Protein AF-0000000082645134 (afdb_homodimer)

Foldseek 3Di:
DAEEEEDADFDDADPVLLVQLLLLLLLCLVVQYEYEYQQAHDSRQSSLNSVQVNVGAYEHQYEADDCPRGHPSHPYYDYPNHHPLVSLLVSLVPHQAYEYAAHEPSRVSSVVSNLLQQREYEAQLPRHHVSVVCQVQADVRFHNDDQQQYGYHYDNGSNVRNVVNVVVSPDDGDVVRHVNDHDD/DAEEEEDADFDDADPVLLVQLLLLLQLCLVVQYEYEYQQAHDSRQSSLNSVQVNVGAYEHQYEADDCPRGHPSHPYYDYPNHHPLVSLLVRLVPHQAYEYAAHEPSRVSSVVSNLLQQREYEAQLVRHHVSVVCQVQADVRFHNDDQQQYGYHYDNGSNVRNVVNVVPSPDDGDVVRHVNDHDD

Secondary structure (DSSP, 8-state):
--EEEEEE--S---HHHHHHHHHHHHHHHHTTPEEEE--SSTHHHHHHHHHHHTT--EEEEESSS-STT--TT-SEEEE--S-HHHHHHHHHHT-SEEEEES--HHHHHHHHHHHHTT--EEEETTS-HHHHHHHHHSBTTTBSSTT--SPEEEESSHHHHHHHHHHHHHSPP-TTT-------/--EEEEEE--S---HHHHHHHHHHHHHHHHTTPEEEE--SSTHHHHHHHHHHHTT-EEEEEESSS-STT--TT-SEEEE--S-HHHHHHHHHHT-SEEEEES--HHHHHHHHHHHHTT--EEEETTS-HHHHHHHHHSBTTTBSSTT--SPEEEESSHHHHHHHHHHHHHSPP-TTT-------

InterPro domains:
  IPR005268 Conserved hypothetical protein CHP00725 [TIGR00725] (2-160)
  IPR041164 AF_1126-like [PF18306] (3-137)
  IPR052341 LOG family pyrimidine/purine nucleotide 5'-monophosphatases [PTHR43393] (3-167)

Sequence (368 aa):
MKRIAVIGQSGEIPSEVRKIAEEVGAEIARRNAVLLTGGGSGVMEAASKGAKEAGGLVIGILAGDSTDVANDYLDVPITTGLHFDFRSLVLVHSSDALIMIRGGNGTLGELSAAYMNKKPVVIIETTGGWATKMKEVAYEGGYLDERRTVEIAFCDSAKVAVELAFKRIEEPLNEERNTGRIGDMKRIAVIGQSGEIPSEVRKIAEEVGAEIARRNAVLLTGGGSGVMEAASKGAKEAGGLVIGILAGDSTDVANDYLDVPITTGLHFDFRSLVLVHSSDALIMIRGGNGTLGELSAAYMNKKPVVIIETTGGWATKMKEVAYEGGYLDERRTVEIAFCDSAKVAVELAFKRIEEPLNEERNTGRIGD

Radius of gyration: 21.33 Å; Cα contacts (8 Å, |Δi|>4): 968; chains: 2; bounding box: 52×60×47 Å

Organism: NCBI:txid247480

Nearest PDB structures (foldseek):
  1rcu-assembly1_D  TM=9.532E-01  e=3.596E-17  Thermotoga maritima
  6y01-assembly1_CCC  TM=9.105E-01  e=2.277E-10  Rippkaea orientalis PCC 8801
  1wek-assembly1_B  TM=7.440E-01  e=8.643E-09  Thermus thermophilus
  1wek-assembly1_E  TM=7.305E-01  e=6.836E-09  Thermus thermophilus
  5zi9-assembly1_A  TM=7.968E-01  e=1.825E-07  Streptomyces coelicolor A3(2)

Structure (mmCIF, N/CA/C/O backbone):
data_AF-0000000082645134-model_v1
#
loop_
_entity.id
_entity.type
_entity.pdbx_description
1 polymer 'TIGR00725 family protein'
#
loop_
_atom_site.group_PDB
_atom_site.id
_atom_site.type_symbol
_atom_site.label_atom_id
_atom_site.label_alt_id
_atom_site.label_comp_id
_atom_site.label_asym_id
_atom_site.label_entity_id
_atom_site.label_seq_id
_atom_site.pdbx_PDB_ins_code
_atom_site.Cartn_x
_atom_site.Cartn_y
_atom_site.Cartn_z
_atom_site.occupancy
_atom_site.B_iso_or_equiv
_atom_site.auth_seq_id
_atom_site.auth_comp_id
_atom_site.auth_asym_id
_atom_site.auth_atom_id
_atom_site.pdbx_PDB_model_num
ATOM 1 N N . MET A 1 1 ? 11.766 -6.551 6.711 1 90.75 1 MET A N 1
ATOM 2 C CA . MET A 1 1 ? 10.82 -7.637 6.48 1 90.75 1 MET A CA 1
ATOM 3 C C . MET A 1 1 ? 10.648 -7.898 4.988 1 90.75 1 MET A C 1
ATOM 5 O O . MET A 1 1 ? 10.43 -6.969 4.211 1 90.75 1 MET A O 1
ATOM 9 N N . LYS A 1 2 ? 10.883 -9.172 4.504 1 97.38 2 LYS A N 1
ATOM 10 C CA . LYS A 1 2 ? 10.703 -9.477 3.09 1 97.38 2 LYS A CA 1
ATOM 11 C C . LYS A 1 2 ? 9.234 -9.375 2.688 1 97.38 2 LYS A C 1
ATOM 13 O O . LYS A 1 2 ? 8.344 -9.703 3.475 1 97.38 2 LYS A O 1
ATOM 18 N N . ARG A 1 3 ? 9.023 -8.867 1.534 1 98.69 3 ARG A N 1
ATOM 19 C CA . ARG A 1 3 ? 7.688 -8.703 0.982 1 98.69 3 ARG A CA 1
ATOM 20 C C . ARG A 1 3 ? 7.426 -9.719 -0.128 1 98.69 3 ARG A C 1
ATOM 22 O O . ARG A 1 3 ? 7.977 -9.602 -1.225 1 98.69 3 ARG A O 1
ATOM 29 N N . ILE A 1 4 ? 6.527 -10.672 0.142 1 98.94 4 ILE A N 1
ATOM 30 C CA . ILE A 1 4 ? 6.23 -11.711 -0.839 1 98.94 4 ILE A CA 1
ATOM 31 C C . ILE A 1 4 ? 4.805 -11.539 -1.357 1 98.94 4 ILE A C 1
ATOM 33 O O . ILE A 1 4 ? 3.848 -11.523 -0.576 1 98.94 4 ILE A O 1
ATOM 37 N N . ALA A 1 5 ? 4.695 -11.391 -2.629 1 98.94 5 ALA A N 1
ATOM 38 C CA . ALA A 1 5 ? 3.365 -11.305 -3.227 1 98.94 5 ALA A CA 1
ATOM 39 C C . ALA A 1 5 ? 2.889 -12.672 -3.705 1 98.94 5 ALA A C 1
ATOM 41 O O . ALA A 1 5 ? 3.666 -13.445 -4.273 1 98.94 5 ALA A O 1
ATOM 42 N N . VAL A 1 6 ? 1.669 -12.969 -3.463 1 99 6 VAL A N 1
ATOM 43 C CA . VAL A 1 6 ? 1.021 -14.125 -4.066 1 99 6 VAL A CA 1
ATOM 44 C C . VAL A 1 6 ? -0.011 -13.664 -5.094 1 99 6 VAL A C 1
ATOM 46 O O . VAL A 1 6 ? -0.9 -12.875 -4.777 1 99 6 VAL A O 1
ATOM 49 N N . ILE A 1 7 ? 0.18 -14.148 -6.297 1 98.94 7 ILE A N 1
ATOM 50 C CA . ILE A 1 7 ? -0.727 -13.82 -7.395 1 98.94 7 ILE A CA 1
ATOM 51 C C . ILE A 1 7 ? -1.383 -15.102 -7.914 1 98.94 7 ILE A C 1
ATOM 53 O O . ILE A 1 7 ? -0.781 -16.172 -7.871 1 98.94 7 ILE A O 1
ATOM 57 N N . GLY A 1 8 ? -2.627 -15.008 -8.336 1 98.75 8 GLY A N 1
ATOM 58 C CA . GLY A 1 8 ? -3.324 -16.188 -8.836 1 98.75 8 GLY A CA 1
ATOM 59 C C . GLY A 1 8 ? -4.785 -15.922 -9.141 1 98.75 8 GLY A C 1
ATOM 60 O O . GLY A 1 8 ? -5.238 -14.773 -9.117 1 98.75 8 GLY A O 1
ATOM 61 N N . GLN A 1 9 ? -5.5 -16.922 -9.43 1 97.94 9 GLN A N 1
ATOM 62 C CA . GLN A 1 9 ? -6.879 -16.859 -9.898 1 97.94 9 GLN A CA 1
ATOM 63 C C . GLN A 1 9 ? -7.797 -16.266 -8.828 1 97.94 9 GLN A C 1
ATOM 65 O O . GLN A 1 9 ? -7.75 -16.688 -7.668 1 97.94 9 GLN A O 1
ATOM 70 N N . SER A 1 10 ? -8.594 -15.289 -9.188 1 96.88 10 SER A N 1
ATOM 71 C CA . SER A 1 10 ? -9.672 -14.781 -8.336 1 96.88 10 SER A CA 1
ATOM 72 C C . SER A 1 10 ? -10.93 -15.633 -8.469 1 96.88 10 SER A C 1
ATOM 74 O O . SER A 1 10 ? -11.039 -16.438 -9.391 1 96.88 10 SER A O 1
ATOM 76 N N . GLY A 1 11 ? -11.859 -15.477 -7.547 1 96.94 11 GLY A N 1
ATOM 77 C CA . GLY A 1 11 ? -13.133 -16.188 -7.609 1 96.94 11 GLY A CA 1
ATOM 78 C C . GLY A 1 11 ? -13.039 -17.609 -7.121 1 96.94 11 GLY A C 1
ATOM 79 O O . GLY A 1 11 ? -12.305 -17.906 -6.176 1 96.94 11 GLY A O 1
ATOM 80 N N . GLU A 1 12 ? -13.773 -18.516 -7.781 1 97.56 12 GLU A N 1
ATOM 81 C CA . GLU A 1 12 ? -13.812 -19.922 -7.379 1 97.56 12 GLU A CA 1
ATOM 82 C C . GLU A 1 12 ? -12.562 -20.672 -7.828 1 97.56 12 GLU A C 1
ATOM 84 O O . GLU A 1 12 ? -12.148 -20.562 -8.984 1 97.56 12 GLU A O 1
ATOM 89 N N . ILE A 1 13 ? -12.008 -21.422 -6.859 1 98.19 13 ILE A N 1
ATOM 90 C CA . ILE A 1 13 ? -10.836 -22.234 -7.164 1 98.19 13 ILE A CA 1
ATOM 91 C C . ILE A 1 13 ? -11.031 -23.641 -6.602 1 98.19 13 ILE A C 1
ATOM 93 O O . ILE A 1 13 ? -11.766 -23.828 -5.625 1 98.19 13 ILE A O 1
ATOM 97 N N . PRO A 1 14 ? -10.359 -24.641 -7.227 1 98.25 14 PRO A N 1
ATOM 98 C CA . PRO A 1 14 ? -10.453 -26.016 -6.711 1 98.25 14 PRO A CA 1
ATOM 99 C C . PRO A 1 14 ? -9.914 -26.141 -5.293 1 98.25 14 PRO A C 1
ATOM 101 O O . PRO A 1 14 ? -9.016 -25.391 -4.898 1 98.25 14 PRO A O 1
ATOM 104 N N . SER A 1 15 ? -10.398 -27.125 -4.559 1 98.56 15 SER A N 1
ATOM 105 C CA . SER A 1 15 ? -10.039 -27.344 -3.16 1 98.56 15 SER A CA 1
ATOM 106 C C . SER A 1 15 ? -8.547 -27.578 -3.006 1 98.56 15 SER A C 1
ATOM 108 O O . SER A 1 15 ? -7.93 -27.125 -2.043 1 98.56 15 SER A O 1
ATOM 110 N N . GLU A 1 16 ? -8.008 -28.297 -3.941 1 98.19 16 GLU A N 1
ATOM 111 C CA . GLU A 1 16 ? -6.586 -28.594 -3.859 1 98.19 16 GLU A CA 1
ATOM 112 C C . GLU A 1 16 ? -5.746 -27.328 -4.027 1 98.19 16 GLU A C 1
ATOM 114 O O . GLU A 1 16 ? -4.707 -27.172 -3.379 1 98.19 16 GLU A O 1
ATOM 119 N N . VAL A 1 17 ? -6.18 -26.469 -4.895 1 98.69 17 VAL A N 1
ATOM 120 C CA . VAL A 1 17 ? -5.492 -25.203 -5.125 1 98.69 17 VAL A CA 1
ATOM 121 C C . VAL A 1 17 ? -5.629 -24.312 -3.893 1 98.69 17 VAL A C 1
ATOM 123 O O . VAL A 1 17 ? -4.668 -23.656 -3.49 1 98.69 17 VAL A O 1
ATOM 126 N N . ARG A 1 18 ? -6.801 -24.344 -3.311 1 98.81 18 ARG A N 1
ATOM 127 C CA . ARG A 1 18 ? -7.035 -23.578 -2.088 1 98.81 18 ARG A CA 1
ATOM 128 C C . ARG A 1 18 ? -6.07 -24 -0.984 1 98.81 18 ARG A 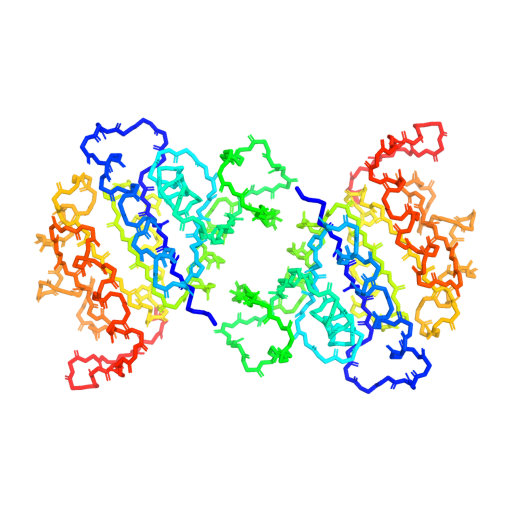C 1
ATOM 130 O O . ARG A 1 18 ? -5.484 -23.156 -0.304 1 98.81 18 ARG A O 1
ATOM 137 N N . LYS A 1 19 ? -5.922 -25.266 -0.858 1 98.81 19 LYS A N 1
ATOM 138 C CA . LYS A 1 19 ? -5.035 -25.797 0.171 1 98.81 19 LYS A CA 1
ATOM 139 C C . LYS A 1 19 ? -3.59 -25.359 -0.068 1 98.81 19 LYS A C 1
ATOM 141 O O . LYS A 1 19 ? -2.887 -24.984 0.871 1 98.81 19 LYS A O 1
ATOM 146 N N . ILE A 1 20 ? -3.148 -25.422 -1.286 1 98.88 20 ILE A N 1
ATOM 147 C CA . ILE A 1 20 ? -1.792 -25.016 -1.64 1 98.88 20 ILE A CA 1
ATOM 148 C C . ILE A 1 20 ? -1.601 -23.531 -1.331 1 98.88 20 ILE A C 1
ATOM 150 O O . ILE A 1 20 ? -0.59 -23.125 -0.744 1 98.88 20 ILE A O 1
ATOM 154 N N . ALA A 1 21 ? -2.561 -22.703 -1.68 1 98.94 21 ALA A N 1
ATOM 155 C CA . ALA A 1 21 ? -2.475 -21.266 -1.45 1 98.94 21 ALA A CA 1
ATOM 156 C C . ALA A 1 21 ? -2.416 -20.953 0.041 1 98.94 21 ALA A C 1
ATOM 158 O O . ALA A 1 21 ? -1.625 -20.109 0.474 1 98.94 21 ALA A O 1
ATOM 159 N N . GLU A 1 22 ? -3.25 -21.641 0.832 1 98.94 22 GLU A N 1
ATOM 160 C CA . GLU A 1 22 ? -3.223 -21.469 2.281 1 98.94 22 GLU A CA 1
ATOM 161 C C . GLU A 1 22 ? -1.854 -21.812 2.854 1 98.94 22 GLU A C 1
ATOM 163 O O . GLU A 1 22 ? -1.327 -21.109 3.707 1 98.94 22 GLU A O 1
ATOM 168 N N . GLU A 1 23 ? -1.354 -22.875 2.354 1 98.94 23 GLU A N 1
ATOM 169 C CA . GLU A 1 23 ? -0.046 -23.328 2.828 1 98.94 23 GLU A CA 1
ATOM 170 C C . GLU A 1 23 ? 1.046 -22.328 2.451 1 98.94 23 GLU A C 1
ATOM 172 O O . GLU A 1 23 ? 1.957 -22.062 3.24 1 98.94 23 GLU A O 1
ATOM 177 N N . VAL A 1 24 ? 0.988 -21.797 1.242 1 98.94 24 VAL A N 1
ATOM 178 C CA . VAL A 1 24 ? 1.945 -20.766 0.833 1 98.94 24 VAL A CA 1
ATOM 179 C C . VAL A 1 24 ? 1.885 -19.594 1.8 1 98.94 24 VAL A C 1
ATOM 181 O O . VAL A 1 24 ? 2.918 -19.125 2.291 1 98.94 24 VAL A O 1
ATOM 184 N N . GLY A 1 25 ? 0.653 -19.109 2.068 1 98.94 25 GLY A N 1
ATOM 185 C CA . GLY A 1 25 ? 0.488 -18.016 3.02 1 98.94 25 GLY A CA 1
ATOM 186 C C . GLY A 1 25 ? 1.076 -18.328 4.383 1 98.94 25 GLY A C 1
ATOM 187 O O . GLY A 1 25 ? 1.78 -17.5 4.961 1 98.94 25 GLY A O 1
ATOM 188 N N . ALA A 1 26 ? 0.839 -19.547 4.844 1 98.94 26 ALA A N 1
ATOM 189 C CA . ALA A 1 26 ? 1.333 -19.953 6.156 1 98.94 26 ALA A CA 1
ATOM 190 C C . ALA A 1 26 ? 2.859 -19.984 6.184 1 98.94 26 ALA A C 1
ATOM 192 O O . ALA A 1 26 ? 3.477 -19.547 7.152 1 98.94 26 ALA A O 1
ATOM 193 N N . GLU A 1 27 ? 3.436 -20.531 5.137 1 98.94 27 GLU A N 1
ATOM 194 C CA . GLU A 1 27 ? 4.891 -20.625 5.055 1 98.94 27 GLU A CA 1
ATOM 195 C C . GLU A 1 27 ? 5.527 -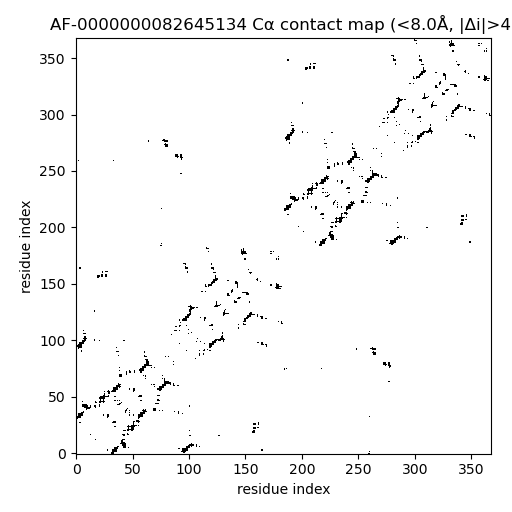19.234 5.027 1 98.94 27 GLU A C 1
ATOM 197 O O . GLU A 1 27 ? 6.57 -19.016 5.641 1 98.94 27 GLU A O 1
ATOM 202 N N . ILE A 1 28 ? 4.91 -18.297 4.367 1 98.94 28 ILE A N 1
ATOM 203 C CA . ILE A 1 28 ? 5.402 -16.922 4.32 1 98.94 28 ILE A CA 1
ATOM 204 C C . ILE A 1 28 ? 5.379 -16.312 5.723 1 98.94 28 ILE A C 1
ATOM 206 O O . ILE A 1 28 ? 6.363 -15.711 6.16 1 98.94 28 ILE A O 1
ATOM 210 N N . ALA A 1 29 ? 4.266 -16.516 6.398 1 98.88 29 ALA A N 1
ATOM 211 C CA . ALA A 1 29 ? 4.109 -16 7.758 1 98.88 29 ALA A CA 1
ATOM 212 C C . ALA A 1 29 ? 5.145 -16.609 8.695 1 98.88 29 ALA A C 1
ATOM 214 O O . ALA A 1 29 ? 5.766 -15.898 9.492 1 98.88 29 ALA A O 1
ATOM 215 N N . ARG A 1 30 ? 5.367 -17.906 8.555 1 98.62 30 ARG A N 1
ATOM 216 C CA . ARG A 1 30 ? 6.281 -18.625 9.438 1 98.62 30 ARG A CA 1
ATOM 217 C C . ARG A 1 30 ? 7.715 -18.141 9.25 1 98.62 30 ARG A C 1
ATOM 219 O O . ARG A 1 30 ? 8.531 -18.25 10.164 1 98.62 30 ARG A O 1
ATOM 226 N N . ARG A 1 31 ? 7.992 -17.594 8.117 1 98.31 31 ARG A N 1
ATOM 227 C CA . ARG A 1 31 ? 9.328 -17.078 7.836 1 98.31 31 ARG A CA 1
ATOM 228 C C . ARG A 1 31 ? 9.414 -15.586 8.133 1 98.31 31 ARG A C 1
ATOM 230 O O . ARG A 1 31 ? 10.375 -14.922 7.727 1 98.31 31 ARG A O 1
ATOM 237 N N . ASN A 1 32 ? 8.414 -15.016 8.742 1 98.12 32 ASN A N 1
ATOM 238 C CA . ASN A 1 32 ? 8.352 -13.641 9.219 1 98.12 32 ASN A CA 1
ATOM 239 C C . ASN A 1 32 ? 8.398 -12.641 8.07 1 98.12 32 ASN A C 1
ATOM 241 O O . ASN A 1 32 ? 9.023 -11.586 8.188 1 98.12 32 ASN A O 1
ATOM 245 N N . ALA A 1 33 ? 7.887 -13.023 6.934 1 98.75 33 ALA A N 1
ATOM 246 C CA . ALA A 1 33 ? 7.703 -12.117 5.805 1 98.75 33 ALA A CA 1
ATOM 247 C C . ALA A 1 33 ? 6.27 -11.602 5.746 1 98.75 33 ALA A C 1
ATOM 249 O O . ALA A 1 33 ? 5.359 -12.211 6.312 1 98.75 33 ALA A O 1
ATOM 250 N N . VAL A 1 34 ? 6.145 -10.438 5.141 1 98.81 34 VAL A N 1
ATOM 251 C CA . VAL A 1 34 ? 4.801 -9.914 4.938 1 98.81 34 VAL A CA 1
ATOM 252 C C . VAL A 1 34 ? 4.223 -10.461 3.635 1 98.81 34 VAL A C 1
ATOM 254 O O . VAL A 1 34 ? 4.926 -10.57 2.631 1 98.81 34 VAL A O 1
ATOM 257 N N . LEU A 1 35 ? 2.98 -10.906 3.721 1 98.94 35 LEU A N 1
ATOM 258 C CA . LEU A 1 35 ? 2.268 -11.344 2.525 1 98.94 35 LEU A CA 1
ATOM 259 C C . LEU A 1 35 ? 1.537 -10.172 1.87 1 98.94 35 LEU A C 1
ATOM 261 O O . LEU A 1 35 ? 0.747 -9.484 2.521 1 98.94 35 LEU A O 1
ATOM 265 N N . LEU A 1 36 ? 1.827 -9.938 0.621 1 98.94 36 LEU A N 1
ATOM 266 C CA . LEU A 1 36 ? 1.072 -9.008 -0.213 1 98.94 36 LEU A CA 1
ATOM 267 C C . LEU A 1 36 ? 0.185 -9.758 -1.199 1 98.94 36 LEU A C 1
ATOM 269 O O . LEU A 1 36 ? 0.612 -10.758 -1.791 1 98.94 36 LEU A O 1
ATOM 273 N N . THR A 1 37 ? -1.016 -9.383 -1.382 1 98.81 37 THR A N 1
ATOM 274 C CA . THR A 1 37 ? -1.916 -9.906 -2.402 1 98.81 37 THR A CA 1
ATOM 275 C C . THR A 1 37 ? -2.758 -8.789 -3.008 1 98.81 37 THR A C 1
ATOM 277 O O . THR A 1 37 ? -2.711 -7.648 -2.541 1 98.81 37 THR A O 1
ATOM 280 N N . GLY A 1 38 ? -3.527 -9.156 -3.963 1 98.31 38 GLY A N 1
ATOM 281 C CA . GLY A 1 38 ? -4.5 -8.227 -4.512 1 98.31 38 GLY A CA 1
ATOM 282 C C . GLY A 1 38 ? -5.723 -8.047 -3.631 1 98.31 38 GLY A C 1
ATOM 283 O O . GLY A 1 38 ? -6.574 -7.203 -3.902 1 98.31 38 GLY A O 1
ATOM 284 N N . GLY A 1 39 ? -5.902 -8.852 -2.621 1 98.31 39 GLY A N 1
ATOM 285 C CA . GLY A 1 39 ? -6.844 -8.641 -1.533 1 98.31 39 GLY A CA 1
ATOM 286 C C . GLY A 1 39 ? -8.203 -9.258 -1.795 1 98.31 39 GLY A C 1
ATOM 287 O O . GLY A 1 39 ? -9.062 -9.281 -0.907 1 98.31 39 GLY A O 1
ATOM 288 N N . GLY A 1 40 ? -8.484 -9.75 -2.99 1 97.31 40 GLY A N 1
ATOM 289 C CA . GLY A 1 40 ? -9.805 -10.242 -3.344 1 97.31 40 GLY A CA 1
ATOM 290 C C . GLY A 1 40 ? -10.008 -11.711 -3.008 1 97.31 40 GLY A C 1
ATOM 291 O O . GLY A 1 40 ? -9.453 -12.203 -2.025 1 97.31 40 GLY A O 1
ATOM 292 N N . SER A 1 41 ? -10.812 -12.406 -3.795 1 98.06 41 SER A N 1
ATOM 293 C CA . SER A 1 41 ? -11.211 -13.789 -3.545 1 98.06 41 SER A CA 1
ATOM 294 C C . SER A 1 41 ? -10.242 -14.773 -4.188 1 98.06 41 SER A C 1
ATOM 296 O O . SER A 1 41 ? -9.227 -14.367 -4.75 1 98.06 41 SER A O 1
ATOM 298 N N . GLY A 1 42 ? -10.453 -16.109 -4.035 1 98.56 42 GLY A N 1
ATOM 299 C CA . GLY A 1 42 ? -9.672 -17.141 -4.691 1 98.56 42 GLY A CA 1
ATOM 300 C C . GLY A 1 42 ? -8.32 -17.375 -4.039 1 98.56 42 GLY A C 1
ATOM 301 O O . GLY A 1 42 ? -8.234 -17.547 -2.82 1 98.56 42 GLY A O 1
ATOM 302 N N . VAL A 1 43 ? -7.359 -17.375 -4.867 1 98.88 43 VAL A N 1
ATOM 303 C CA . VAL A 1 43 ? -6 -17.641 -4.414 1 98.88 43 VAL A CA 1
ATOM 304 C C . VAL A 1 43 ? -5.574 -16.562 -3.406 1 98.88 43 VAL A C 1
ATOM 306 O O . VAL A 1 43 ? -4.965 -16.875 -2.383 1 98.88 43 VAL A O 1
ATOM 309 N N . MET A 1 44 ? -5.887 -15.336 -3.688 1 98.75 44 MET A N 1
ATOM 310 C CA . MET A 1 44 ? -5.512 -14.227 -2.816 1 98.75 44 MET A CA 1
ATOM 311 C C . MET A 1 44 ? -6.125 -14.391 -1.43 1 98.75 44 MET A C 1
ATOM 313 O O . MET A 1 44 ? -5.445 -14.195 -0.42 1 98.75 44 MET A O 1
ATOM 317 N N . GLU A 1 45 ? -7.371 -14.812 -1.363 1 98.88 45 GLU A N 1
ATOM 318 C CA . GLU A 1 45 ? -8.062 -15.031 -0.094 1 98.88 45 GLU A CA 1
ATOM 319 C C . GLU A 1 45 ? -7.465 -16.219 0.655 1 98.88 45 GLU A C 1
ATOM 321 O O . GLU A 1 45 ? -7.23 -16.141 1.862 1 98.88 45 GLU A O 1
ATOM 326 N N . ALA A 1 46 ? -7.258 -17.281 -0.055 1 98.94 46 ALA A N 1
ATOM 327 C CA . ALA A 1 46 ? -6.719 -18.5 0.55 1 98.94 46 ALA A CA 1
ATOM 328 C C . ALA A 1 46 ? -5.332 -18.25 1.137 1 98.94 46 ALA A C 1
ATOM 330 O O . ALA A 1 46 ? -5.051 -18.656 2.268 1 98.94 46 ALA A O 1
ATOM 331 N N . ALA A 1 47 ? -4.453 -17.625 0.375 1 98.94 47 ALA A N 1
ATOM 332 C CA . ALA A 1 47 ? -3.121 -17.297 0.874 1 98.94 47 ALA A CA 1
ATOM 333 C C . ALA A 1 47 ? -3.205 -16.391 2.1 1 98.94 47 ALA A C 1
ATOM 335 O O . ALA A 1 47 ? -2.471 -16.578 3.07 1 98.94 47 ALA A O 1
ATOM 336 N N . SER A 1 48 ? -4.098 -15.391 2.045 1 98.94 48 SER A N 1
ATOM 337 C CA . SER A 1 48 ? -4.293 -14.484 3.172 1 98.94 48 SER A CA 1
ATOM 338 C C . SER A 1 48 ? -4.727 -15.242 4.422 1 98.94 48 SER A C 1
ATOM 340 O O . SER A 1 48 ? -4.207 -15 5.512 1 98.94 48 SER A O 1
ATOM 342 N N . LYS A 1 49 ? -5.664 -16.156 4.219 1 98.94 49 LYS A N 1
ATOM 343 C CA . LYS A 1 49 ? -6.141 -16.969 5.336 1 98.94 49 LYS A CA 1
ATOM 344 C C . LYS A 1 49 ? -5.004 -17.766 5.961 1 98.94 49 LYS A C 1
ATOM 346 O O . LYS A 1 49 ? -4.836 -17.766 7.184 1 98.94 49 LYS A O 1
ATOM 351 N N . GLY A 1 50 ? -4.281 -18.438 5.098 1 98.94 50 GLY A N 1
ATOM 352 C CA . GLY A 1 50 ? -3.154 -19.219 5.594 1 98.94 50 GLY A CA 1
ATOM 353 C C . GLY A 1 50 ? -2.156 -18.391 6.379 1 98.94 50 GLY A C 1
ATOM 354 O O . GLY A 1 50 ? -1.704 -18.797 7.449 1 98.94 50 GLY A O 1
ATOM 355 N N . ALA A 1 51 ? -1.807 -17.219 5.84 1 98.94 51 ALA A N 1
ATOM 356 C CA . ALA A 1 51 ? -0.859 -16.328 6.52 1 98.94 51 ALA A CA 1
ATOM 357 C C . ALA A 1 51 ? -1.414 -15.859 7.859 1 98.94 51 ALA A C 1
ATOM 359 O O . ALA A 1 51 ? -0.713 -15.883 8.875 1 98.94 51 ALA A O 1
ATOM 360 N N . LYS A 1 52 ? -2.676 -15.445 7.879 1 98.69 52 LYS A N 1
ATOM 361 C CA . LYS A 1 52 ? -3.293 -14.914 9.094 1 98.69 52 LYS A CA 1
ATOM 362 C C . LYS A 1 52 ? -3.357 -15.977 10.188 1 98.69 52 LYS A C 1
ATOM 364 O O . LYS A 1 52 ? -3.055 -15.695 11.344 1 98.69 52 LYS A O 1
ATOM 369 N N . GLU A 1 53 ? -3.756 -17.156 9.789 1 98.69 53 GLU A N 1
ATOM 370 C CA . GLU A 1 53 ? -3.877 -18.234 10.75 1 98.69 53 GLU A CA 1
ATOM 371 C C . GLU A 1 53 ? -2.516 -18.625 11.32 1 98.69 53 GLU A C 1
ATOM 373 O O . GLU A 1 53 ? -2.43 -19.156 12.43 1 98.69 53 GLU A O 1
ATOM 378 N N . ALA A 1 54 ? -1.475 -18.359 10.586 1 98.81 54 ALA A N 1
ATOM 379 C CA . ALA A 1 54 ? -0.12 -18.641 11.055 1 98.81 54 ALA A CA 1
ATOM 380 C C . ALA A 1 54 ? 0.479 -17.438 11.773 1 98.81 54 ALA A C 1
ATOM 382 O O . ALA A 1 54 ? 1.662 -17.438 12.117 1 98.81 54 ALA A O 1
ATOM 383 N N . GLY A 1 55 ? -0.325 -16.359 11.969 1 98.38 55 GLY A N 1
ATOM 384 C CA . GLY A 1 55 ? 0.097 -15.203 12.758 1 98.38 55 GLY A CA 1
ATOM 385 C C . GLY A 1 55 ? 0.869 -14.18 11.945 1 98.38 55 GLY A C 1
ATOM 386 O O . GLY A 1 55 ? 1.632 -13.391 12.5 1 98.38 55 GLY A O 1
ATOM 387 N N . GLY A 1 56 ? 0.72 -14.234 10.656 1 98.69 56 GLY A N 1
ATOM 388 C CA . GLY A 1 56 ? 1.488 -13.352 9.797 1 98.69 56 GLY A CA 1
ATOM 389 C C . GLY A 1 56 ? 0.804 -12.023 9.539 1 98.69 56 GLY A C 1
ATOM 390 O O . GLY A 1 56 ? -0.323 -11.805 9.984 1 98.69 56 GLY A O 1
ATOM 391 N N . LEU A 1 57 ? 1.484 -11.109 8.898 1 98.75 57 LEU A N 1
ATOM 392 C CA . LEU A 1 57 ? 0.989 -9.812 8.453 1 98.75 57 LEU A CA 1
ATOM 393 C C . LEU A 1 57 ? 0.575 -9.859 6.984 1 98.75 57 LEU A C 1
ATOM 395 O O . LEU A 1 57 ? 1.365 -10.258 6.125 1 98.75 57 LEU A O 1
ATOM 399 N N . VAL A 1 58 ? -0.665 -9.508 6.73 1 98.88 58 VAL A N 1
ATOM 400 C CA . VAL A 1 58 ? -1.198 -9.57 5.371 1 98.88 58 VAL A CA 1
ATOM 401 C C . VAL A 1 58 ? -1.649 -8.18 4.93 1 98.88 58 VAL A C 1
ATOM 403 O O . VAL A 1 58 ? -2.471 -7.547 5.598 1 98.88 58 VAL A O 1
ATOM 406 N N . ILE A 1 59 ? -1.093 -7.684 3.861 1 98.88 59 ILE A N 1
ATOM 407 C CA . ILE A 1 59 ? -1.483 -6.414 3.258 1 98.88 59 ILE A CA 1
ATOM 408 C C . ILE A 1 59 ? -2.115 -6.664 1.891 1 98.88 59 ILE A C 1
ATOM 410 O O . ILE A 1 59 ? -1.539 -7.363 1.052 1 98.88 59 ILE A O 1
ATOM 414 N N . GLY A 1 60 ? -3.311 -6.223 1.69 1 98.81 60 GLY A N 1
ATOM 415 C CA . GLY A 1 60 ? -3.959 -6.27 0.389 1 98.81 60 GLY A CA 1
ATOM 416 C C . GLY A 1 60 ? -3.777 -4.996 -0.413 1 98.81 60 GLY A C 1
ATOM 417 O O . GLY A 1 60 ? -4.074 -3.902 0.072 1 98.81 60 GLY A O 1
ATOM 418 N N . ILE A 1 61 ? -3.246 -5.098 -1.58 1 98.75 61 ILE A N 1
ATOM 419 C CA . ILE A 1 61 ? -3.205 -3.992 -2.533 1 98.75 61 ILE A CA 1
ATOM 420 C C . ILE A 1 61 ? -4.441 -4.035 -3.428 1 98.75 61 ILE A C 1
ATOM 422 O O . ILE A 1 61 ? -4.484 -4.793 -4.402 1 98.75 61 ILE A O 1
ATOM 426 N N . LEU A 1 62 ? -5.418 -3.182 -3.166 1 98.5 62 LEU A N 1
ATOM 427 C CA . LEU A 1 62 ? -6.75 -3.297 -3.746 1 98.5 62 LEU A CA 1
ATOM 428 C C . LEU A 1 62 ? -6.941 -2.291 -4.875 1 98.5 62 LEU A C 1
ATOM 430 O O . LEU A 1 62 ? -6.391 -1.188 -4.832 1 98.5 62 LEU A O 1
ATOM 434 N N . ALA A 1 63 ? -7.746 -2.723 -5.809 1 97 63 ALA A N 1
ATOM 435 C CA . ALA A 1 63 ? -8.211 -1.788 -6.832 1 97 63 ALA A CA 1
ATOM 436 C C . ALA A 1 63 ? -9.344 -0.915 -6.305 1 97 63 ALA A C 1
ATOM 438 O O . ALA A 1 63 ? -10.109 -1.34 -5.438 1 97 63 ALA A O 1
ATOM 439 N N . GLY A 1 64 ? -9.422 0.281 -6.824 1 96.06 64 GLY A N 1
ATOM 440 C CA . GLY A 1 64 ? -10.5 1.184 -6.465 1 96.06 64 GLY A CA 1
ATOM 441 C C . GLY A 1 64 ? -10.305 1.842 -5.113 1 96.06 64 GLY A C 1
ATOM 442 O O . GLY A 1 64 ? -9.188 1.901 -4.602 1 96.06 64 GLY A O 1
ATOM 443 N N . ASP A 1 65 ? -11.383 2.408 -4.566 1 94.06 65 ASP A N 1
ATOM 444 C CA . ASP A 1 65 ? -11.305 3.227 -3.359 1 94.06 65 ASP A CA 1
ATOM 445 C C . ASP A 1 65 ? -12.133 2.621 -2.229 1 94.06 65 ASP A C 1
ATOM 447 O O . ASP A 1 65 ? -12.422 3.293 -1.238 1 94.06 65 ASP A O 1
ATOM 451 N N . SER A 1 66 ? -12.523 1.42 -2.438 1 93.88 66 SER A N 1
ATOM 452 C CA . SER A 1 66 ? -13.375 0.779 -1.445 1 93.88 66 SER A CA 1
ATOM 453 C C . SER A 1 66 ? -12.75 -0.512 -0.927 1 93.88 66 SER A C 1
ATOM 455 O O . SER A 1 66 ? -12 -1.175 -1.643 1 93.88 66 SER A O 1
ATOM 457 N N . THR A 1 67 ? -13.148 -0.83 0.299 1 95.44 67 THR A N 1
ATOM 458 C CA . THR A 1 67 ? -12.672 -2.078 0.886 1 95.44 67 THR A CA 1
ATOM 459 C C . THR A 1 67 ? -13.727 -3.178 0.74 1 95.44 67 THR A C 1
ATOM 461 O O . THR A 1 67 ? -13.578 -4.258 1.314 1 95.44 67 THR A O 1
ATOM 464 N N . ASP A 1 68 ? -14.688 -2.979 -0.022 1 94.06 68 ASP A N 1
ATOM 465 C CA . ASP A 1 68 ? -15.781 -3.938 -0.152 1 94.06 68 ASP A CA 1
ATOM 466 C C . ASP A 1 68 ? -15.297 -5.246 -0.771 1 94.06 68 ASP A C 1
ATOM 468 O O . ASP A 1 68 ? -15.859 -6.312 -0.508 1 94.06 68 ASP A O 1
ATOM 472 N N . VAL A 1 69 ? -14.281 -5.191 -1.601 1 91.38 69 VAL A N 1
ATOM 473 C CA . VAL A 1 69 ? -13.789 -6.367 -2.311 1 91.38 69 VAL A CA 1
ATOM 474 C C . VAL A 1 69 ? -12.719 -7.066 -1.478 1 91.38 69 VAL A C 1
ATOM 476 O O . VAL A 1 69 ? -12.219 -8.125 -1.859 1 91.38 69 VAL A O 1
ATOM 479 N N . ALA A 1 70 ? -12.312 -6.441 -0.363 1 97 70 ALA A N 1
ATOM 480 C CA . ALA A 1 70 ? -11.273 -7.012 0.495 1 97 70 ALA A CA 1
ATOM 481 C C . ALA A 1 70 ? -11.75 -8.312 1.138 1 97 70 ALA A C 1
ATOM 483 O O . ALA A 1 70 ? -12.875 -8.391 1.631 1 97 70 ALA A O 1
ATOM 484 N N . ASN A 1 71 ? -10.922 -9.367 1.056 1 98.06 71 ASN A N 1
ATOM 485 C CA . ASN A 1 71 ? -11.25 -10.57 1.824 1 98.06 71 ASN A CA 1
ATOM 486 C C . ASN A 1 71 ? -11.078 -10.336 3.322 1 98.06 71 ASN A C 1
ATOM 488 O O . ASN A 1 71 ? -10.469 -9.344 3.736 1 98.06 71 ASN A O 1
ATOM 492 N N . ASP A 1 72 ? -11.523 -11.234 4.168 1 97.75 72 ASP A N 1
ATOM 493 C CA . ASP A 1 72 ? -11.664 -11.023 5.605 1 97.75 72 ASP A CA 1
ATOM 494 C C . ASP A 1 72 ? -10.336 -11.25 6.324 1 97.75 72 ASP A C 1
ATOM 496 O O . ASP A 1 72 ? -10.242 -11.062 7.539 1 97.75 72 ASP A O 1
ATOM 500 N N . TYR A 1 73 ? -9.273 -11.609 5.59 1 98.62 73 TYR A N 1
ATOM 501 C CA . TYR A 1 73 ? -8.055 -12.047 6.258 1 98.62 73 TYR A CA 1
ATOM 502 C C . TYR A 1 73 ? -6.953 -11 6.117 1 98.62 73 TYR A C 1
ATOM 504 O O . TYR A 1 73 ? -5.812 -11.234 6.52 1 98.62 73 TYR A O 1
ATOM 512 N N . LEU A 1 74 ? -7.293 -9.859 5.555 1 98.56 74 LEU A N 1
ATOM 513 C CA . LEU A 1 74 ? -6.309 -8.789 5.449 1 98.56 74 LEU A CA 1
ATOM 514 C C . LEU A 1 74 ? -6.137 -8.07 6.785 1 98.56 74 LEU A C 1
ATOM 516 O O . LEU A 1 74 ? -7.117 -7.828 7.492 1 98.56 74 LEU A O 1
ATOM 520 N N . ASP A 1 75 ? -4.898 -7.773 7.113 1 98.5 75 ASP A N 1
ATOM 521 C CA . ASP A 1 75 ? -4.652 -6.863 8.227 1 98.5 75 ASP A CA 1
ATOM 522 C C . ASP A 1 75 ? -4.852 -5.41 7.809 1 98.5 75 ASP A C 1
ATOM 524 O O . ASP A 1 75 ? -5.398 -4.609 8.562 1 98.5 75 ASP A O 1
ATOM 528 N N . VAL A 1 76 ? -4.355 -5.055 6.668 1 98.44 76 VAL A N 1
ATOM 529 C CA . VAL A 1 76 ? -4.441 -3.684 6.18 1 98.44 76 VAL A CA 1
ATOM 530 C C . VAL A 1 76 ? -4.777 -3.686 4.691 1 98.44 76 VAL A C 1
ATOM 532 O O . VAL A 1 76 ? -3.969 -4.109 3.863 1 98.44 76 VAL A O 1
ATOM 535 N N . PRO A 1 77 ? -5.953 -3.318 4.328 1 98.56 77 PRO A N 1
ATOM 536 C CA . PRO A 1 77 ? -6.242 -3.059 2.916 1 98.56 77 PRO A CA 1
ATOM 537 C C . PRO A 1 77 ? -5.699 -1.712 2.443 1 98.56 77 PRO A C 1
ATOM 539 O O . PRO A 1 77 ? -5.973 -0.68 3.061 1 98.56 77 PRO A O 1
ATOM 542 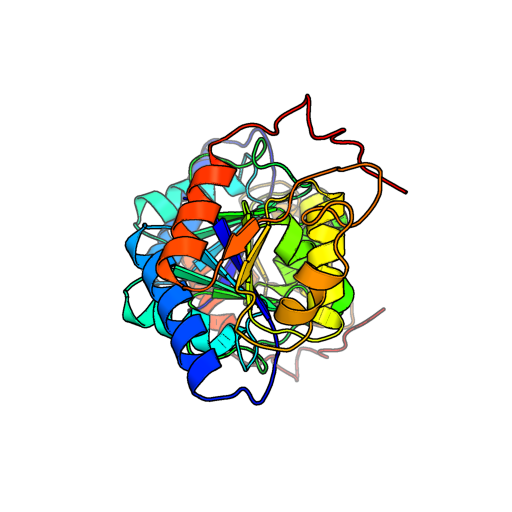N N . ILE A 1 78 ? -4.887 -1.71 1.46 1 98.56 78 ILE A N 1
ATOM 543 C CA . ILE A 1 78 ? -4.453 -0.505 0.762 1 98.56 78 ILE A CA 1
ATOM 544 C C . ILE A 1 78 ? -5.32 -0.286 -0.477 1 98.56 78 ILE A C 1
ATOM 546 O O . ILE A 1 78 ? -5.195 -1.016 -1.464 1 98.56 78 ILE A O 1
ATOM 550 N N . THR A 1 79 ? -6.223 0.667 -0.445 1 98.12 79 THR A N 1
ATOM 551 C CA . THR A 1 79 ? -7.035 1.017 -1.604 1 98.12 79 THR A CA 1
ATOM 552 C C . THR A 1 79 ? -6.289 1.988 -2.514 1 98.12 79 THR A C 1
ATOM 554 O O . THR A 1 79 ? -6.133 3.166 -2.18 1 98.12 79 THR A O 1
ATOM 557 N N . THR A 1 80 ? -5.965 1.566 -3.734 1 97.56 80 THR A N 1
ATOM 558 C CA . THR A 1 80 ? -5.047 2.348 -4.555 1 97.56 80 THR A CA 1
ATOM 559 C C . THR A 1 80 ? -5.789 3.465 -5.285 1 97.56 80 THR A C 1
ATOM 561 O O . THR A 1 80 ? -5.172 4.426 -5.75 1 97.56 80 THR A O 1
ATOM 564 N N . GLY A 1 81 ? -7.098 3.357 -5.438 1 96.94 81 GLY A N 1
ATOM 565 C CA . GLY A 1 81 ? -7.863 4.262 -6.285 1 96.94 81 GLY A CA 1
ATOM 566 C C . GLY A 1 81 ? -7.656 4.008 -7.766 1 96.94 81 GLY A C 1
ATOM 567 O O . GLY A 1 81 ? -8.234 4.707 -8.602 1 96.94 81 GLY A O 1
ATOM 568 N N . LEU A 1 82 ? -6.863 3.025 -8.086 1 96.62 82 LEU A N 1
ATOM 569 C CA . LEU A 1 82 ? -6.508 2.705 -9.461 1 96.62 82 LEU A CA 1
ATOM 570 C C . LEU A 1 82 ? -7.375 1.57 -10 1 96.62 82 LEU A C 1
ATOM 572 O O . LEU A 1 82 ? -7.941 0.796 -9.227 1 96.62 82 LEU A O 1
ATOM 576 N N . HIS A 1 83 ? -7.43 1.516 -11.297 1 95.25 83 HIS A N 1
ATOM 577 C CA . HIS A 1 83 ? -8.055 0.352 -11.914 1 95.25 83 HIS A CA 1
ATOM 578 C C . HIS A 1 83 ? -7.219 -0.904 -11.695 1 95.25 83 HIS A C 1
ATOM 580 O O . HIS A 1 83 ? -6.07 -0.821 -11.25 1 95.25 83 HIS A O 1
ATOM 586 N N . PHE A 1 84 ? -7.824 -2.004 -11.977 1 93.62 84 PHE A N 1
ATOM 587 C CA . PHE A 1 84 ? -7.242 -3.283 -11.586 1 93.62 84 PHE A CA 1
ATOM 588 C C . PHE A 1 84 ? -5.887 -3.482 -12.25 1 93.62 84 PHE A C 1
ATOM 590 O O . PHE A 1 84 ? -4.984 -4.09 -11.672 1 93.62 84 PHE A O 1
ATOM 597 N N . ASP A 1 85 ? -5.75 -3.066 -13.484 1 93 85 ASP A N 1
ATOM 598 C CA . ASP A 1 85 ? -4.516 -3.301 -14.219 1 93 85 ASP A CA 1
ATOM 599 C C . ASP A 1 85 ? -3.367 -2.471 -13.656 1 93 85 ASP A C 1
ATOM 601 O O . ASP A 1 85 ? -2.264 -2.982 -13.453 1 93 85 ASP A O 1
ATOM 605 N N . PHE A 1 86 ? -3.551 -1.224 -13.258 1 95.81 86 PHE A N 1
ATOM 606 C CA . PHE A 1 86 ? -2.52 -0.392 -12.648 1 95.81 86 PHE A CA 1
ATOM 607 C C . PHE A 1 86 ? -2.254 -0.825 -11.211 1 95.81 86 PHE A C 1
ATOM 609 O O . PHE A 1 86 ? -1.11 -0.807 -10.758 1 95.81 86 PHE A O 1
ATOM 616 N N . ARG A 1 87 ? -3.301 -1.146 -10.492 1 97.5 87 ARG A N 1
ATOM 617 C CA . ARG A 1 87 ? -3.15 -1.695 -9.148 1 97.5 87 ARG A CA 1
ATOM 618 C C . ARG A 1 87 ? -2.211 -2.896 -9.148 1 97.5 87 ARG A C 1
ATOM 620 O O . ARG A 1 87 ? -1.381 -3.045 -8.25 1 97.5 87 ARG A O 1
ATOM 627 N N . SER A 1 88 ? -2.324 -3.771 -10.148 1 98.12 88 SER A N 1
ATOM 628 C CA . SER A 1 88 ? -1.462 -4.945 -10.266 1 98.12 88 SER A CA 1
ATOM 629 C C . SER A 1 88 ? 0.007 -4.543 -10.336 1 98.12 88 SER A C 1
ATOM 631 O O . SER A 1 88 ? 0.872 -5.23 -9.789 1 98.12 88 SER A O 1
ATOM 633 N N . LEU A 1 89 ? 0.29 -3.463 -11.023 1 98.06 89 LEU A N 1
ATOM 634 C CA . LEU A 1 89 ? 1.667 -2.998 -11.141 1 98.06 89 LEU A CA 1
ATOM 635 C C . LEU A 1 89 ? 2.197 -2.516 -9.797 1 98.06 89 LEU A C 1
ATOM 637 O O . LEU A 1 89 ? 3.365 -2.732 -9.469 1 98.06 89 LEU A O 1
ATOM 641 N N . VAL A 1 90 ? 1.352 -1.876 -8.969 1 98.56 90 VAL A N 1
ATOM 642 C CA . VAL A 1 90 ? 1.753 -1.463 -7.629 1 98.56 90 VAL A CA 1
ATOM 643 C C . VAL A 1 90 ? 2.104 -2.691 -6.793 1 98.56 90 VAL A C 1
ATOM 645 O O . VAL A 1 90 ? 3.096 -2.689 -6.059 1 98.56 90 VAL A O 1
ATOM 648 N N . LEU A 1 91 ? 1.293 -3.764 -6.91 1 98.69 91 LEU A N 1
ATOM 649 C CA . LEU A 1 91 ? 1.572 -5.012 -6.215 1 98.69 91 LEU A CA 1
ATOM 650 C C . LEU A 1 91 ? 2.941 -5.559 -6.605 1 98.69 91 LEU A C 1
ATOM 652 O O . LEU A 1 91 ? 3.752 -5.895 -5.738 1 98.69 91 LEU A O 1
ATOM 656 N N . VAL A 1 92 ? 3.197 -5.598 -7.922 1 98.62 92 VAL A N 1
ATOM 657 C CA . VAL A 1 92 ? 4.449 -6.141 -8.438 1 98.62 92 VAL A CA 1
ATOM 658 C C . VAL A 1 92 ? 5.621 -5.301 -7.945 1 98.62 92 VAL A C 1
ATOM 660 O O . VAL A 1 92 ? 6.598 -5.832 -7.41 1 98.62 92 VAL A O 1
ATOM 663 N N . HIS A 1 93 ? 5.488 -4.004 -8.016 1 98.19 93 HIS A N 1
ATOM 664 C CA . HIS A 1 93 ? 6.57 -3.109 -7.617 1 98.19 93 HIS A CA 1
ATOM 665 C C . HIS A 1 93 ? 6.824 -3.188 -6.117 1 98.19 93 HIS A C 1
ATOM 667 O O . HIS A 1 93 ? 7.953 -2.984 -5.664 1 98.19 93 HIS A O 1
ATOM 673 N N . SER A 1 94 ? 5.859 -3.566 -5.355 1 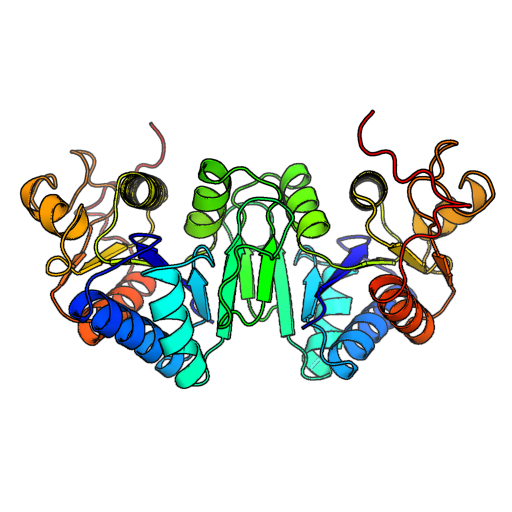98.5 94 SER A N 1
ATOM 674 C CA . SER A 1 94 ? 5.957 -3.549 -3.9 1 98.5 94 SER A CA 1
ATOM 675 C C . SER A 1 94 ? 6.547 -4.855 -3.371 1 98.5 94 SER A C 1
ATOM 677 O O . SER A 1 94 ? 6.809 -4.98 -2.174 1 98.5 94 SER A O 1
ATOM 679 N N . SER A 1 95 ? 6.77 -5.797 -4.227 1 98.38 95 SER A N 1
ATOM 680 C CA . SER A 1 95 ? 7.172 -7.121 -3.758 1 98.38 95 SER A CA 1
ATOM 681 C C . SER A 1 95 ? 8.656 -7.367 -4.012 1 98.38 95 SER A C 1
ATOM 683 O O . SER A 1 95 ? 9.227 -6.832 -4.961 1 98.38 95 SER A O 1
ATOM 685 N N . ASP A 1 96 ? 9.25 -8.148 -3.133 1 98.38 96 ASP A N 1
ATOM 686 C CA . ASP A 1 96 ? 10.625 -8.609 -3.328 1 98.38 96 ASP A CA 1
ATOM 687 C C . ASP A 1 96 ? 10.664 -9.867 -4.191 1 98.38 96 ASP A C 1
ATOM 689 O O . ASP A 1 96 ? 11.656 -10.117 -4.887 1 98.38 96 ASP A O 1
ATOM 693 N N . ALA A 1 97 ? 9.664 -10.641 -4.152 1 98.75 97 ALA A N 1
ATOM 694 C CA . ALA A 1 97 ? 9.438 -11.836 -4.965 1 98.75 97 ALA A CA 1
ATOM 695 C C . ALA A 1 97 ? 7.953 -12.156 -5.066 1 98.75 97 ALA A C 1
ATOM 697 O O . ALA A 1 97 ? 7.152 -11.68 -4.254 1 98.75 97 ALA A O 1
ATOM 698 N N . LEU A 1 98 ? 7.625 -12.945 -6.082 1 98.94 98 LEU A N 1
ATOM 699 C CA . LEU A 1 98 ? 6.234 -13.336 -6.273 1 98.94 98 LEU A CA 1
ATOM 700 C C . LEU A 1 98 ? 6.102 -14.852 -6.371 1 98.94 98 LEU A C 1
ATOM 702 O O . LEU A 1 98 ? 7.012 -15.531 -6.855 1 98.94 98 LEU A O 1
ATOM 706 N N . ILE A 1 99 ? 4.961 -15.312 -5.934 1 99 99 ILE A N 1
ATOM 707 C CA . ILE A 1 99 ? 4.566 -16.703 -6.117 1 99 99 ILE A CA 1
ATOM 708 C C . ILE A 1 99 ? 3.25 -16.766 -6.887 1 99 99 ILE A C 1
ATOM 710 O O . ILE A 1 99 ? 2.264 -16.141 -6.496 1 99 99 ILE A O 1
ATOM 714 N N . MET A 1 100 ? 3.299 -17.5 -7.988 1 98.94 100 MET A N 1
ATOM 715 C CA . MET A 1 100 ? 2.133 -17.625 -8.859 1 98.94 100 MET A CA 1
ATOM 716 C C . MET A 1 100 ? 1.443 -18.969 -8.656 1 98.94 100 MET A C 1
ATOM 718 O O . MET A 1 100 ? 2.088 -20.016 -8.727 1 98.94 100 MET A O 1
ATOM 722 N N . ILE A 1 101 ? 0.179 -18.938 -8.414 1 98.94 101 ILE A N 1
ATOM 723 C CA . ILE A 1 101 ? -0.65 -20.125 -8.211 1 98.94 101 ILE A CA 1
ATOM 724 C C . ILE A 1 101 ? -1.833 -20.109 -9.172 1 98.94 101 ILE A C 1
ATOM 726 O O . ILE A 1 101 ? -2.676 -19.203 -9.109 1 98.94 101 ILE A O 1
ATOM 730 N N . ARG A 1 102 ? -1.89 -21.062 -10.102 1 98.56 102 ARG A N 1
ATOM 731 C CA . ARG A 1 102 ? -2.912 -21.141 -11.141 1 98.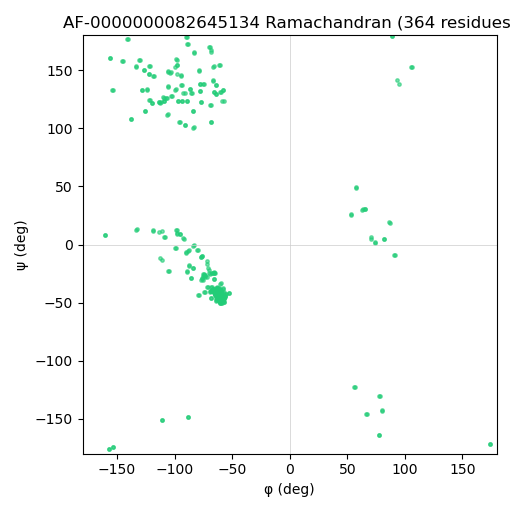56 102 ARG A CA 1
ATOM 732 C C . ARG A 1 102 ? -2.953 -19.859 -11.961 1 98.56 102 ARG A C 1
ATOM 734 O O . ARG A 1 102 ? -2.008 -19.547 -12.695 1 98.56 102 ARG A O 1
ATOM 741 N N . GLY A 1 103 ? -4.012 -19.281 -11.992 1 98.12 103 GLY A N 1
ATOM 742 C CA . GLY A 1 103 ? -4.09 -17.938 -12.547 1 98.12 103 GLY A CA 1
ATOM 743 C C . GLY A 1 103 ? -4.734 -17.891 -13.922 1 98.12 103 GLY A C 1
ATOM 744 O O . GLY A 1 103 ? -4.66 -18.859 -14.672 1 98.12 103 GLY A O 1
ATOM 745 N N . GLY A 1 104 ? -5.344 -16.734 -14.25 1 97.19 104 GLY A N 1
ATOM 746 C CA . GLY A 1 104 ? -5.867 -16.391 -15.562 1 97.19 104 GLY A CA 1
ATOM 747 C C . GLY A 1 104 ? -5.082 -15.289 -16.25 1 97.19 104 GLY A C 1
ATOM 748 O O . GLY A 1 104 ? -3.863 -15.203 -16.094 1 97.19 104 GLY A O 1
ATOM 749 N N . ASN A 1 105 ? -5.738 -14.523 -17.078 1 96.69 105 ASN A N 1
ATOM 750 C CA . ASN A 1 105 ? -5.086 -13.484 -17.875 1 96.69 105 ASN A CA 1
ATOM 751 C C . ASN A 1 105 ? -4.516 -12.383 -16.984 1 96.69 105 ASN A C 1
ATOM 753 O O . ASN A 1 105 ? -3.447 -11.836 -17.281 1 96.69 105 ASN A O 1
ATOM 757 N N . GLY A 1 106 ? -5.227 -11.945 -15.938 1 96.88 106 GLY A N 1
ATOM 758 C CA . GLY A 1 106 ? -4.691 -10.969 -15.008 1 96.88 106 GLY A CA 1
ATOM 759 C C . GLY A 1 106 ? -3.395 -11.406 -14.352 1 96.88 106 GLY A C 1
ATOM 760 O O . GLY A 1 106 ? -2.459 -10.617 -14.219 1 96.88 106 GLY A O 1
ATOM 761 N N . THR A 1 107 ? -3.355 -12.648 -13.992 1 98.12 107 THR A N 1
ATOM 762 C CA . THR A 1 107 ? -2.154 -13.211 -13.383 1 98.12 107 THR A CA 1
ATOM 763 C C . THR A 1 107 ? -0.995 -13.211 -14.375 1 98.12 107 THR A C 1
ATOM 765 O O . THR A 1 107 ? 0.14 -12.898 -14.016 1 98.12 107 THR A O 1
ATOM 768 N N . LEU A 1 108 ? -1.321 -13.539 -15.586 1 97.81 108 LEU A N 1
ATOM 769 C CA . LEU A 1 108 ? -0.319 -13.492 -16.641 1 97.81 108 LEU A CA 1
ATOM 770 C C . LEU A 1 108 ? 0.259 -12.094 -16.797 1 97.81 108 LEU A C 1
ATOM 772 O O . LEU A 1 108 ? 1.467 -11.93 -16.969 1 97.81 108 LEU A O 1
ATOM 776 N N . GLY A 1 109 ? -0.557 -11.109 -16.75 1 97.94 109 GLY A N 1
ATOM 777 C CA . GLY A 1 109 ? -0.09 -9.734 -16.781 1 97.94 109 GLY A CA 1
ATOM 778 C C . GLY A 1 109 ? 0.864 -9.406 -15.648 1 97.94 109 GLY A C 1
ATOM 779 O O . GLY A 1 109 ? 1.879 -8.734 -15.859 1 97.94 109 GLY A O 1
ATOM 780 N N . GLU A 1 110 ? 0.527 -9.844 -14.43 1 98.62 110 GLU A N 1
ATOM 781 C CA . GLU A 1 110 ? 1.391 -9.609 -13.273 1 98.62 110 GLU A CA 1
ATOM 782 C C . GLU A 1 110 ? 2.729 -10.328 -13.438 1 98.62 110 GLU A C 1
ATOM 784 O O . GLU A 1 110 ? 3.777 -9.781 -13.086 1 98.62 110 GLU A O 1
ATOM 789 N N . LEU A 1 111 ? 2.67 -11.531 -13.992 1 98.5 111 LEU A N 1
ATOM 790 C CA . LEU A 1 111 ? 3.902 -12.25 -14.289 1 98.5 111 LEU A CA 1
ATOM 791 C C . LEU A 1 111 ? 4.77 -11.469 -15.266 1 98.5 111 LEU A C 1
ATOM 793 O O . LEU A 1 111 ? 5.977 -11.32 -15.055 1 98.5 111 LEU A O 1
ATOM 797 N N . SER A 1 112 ? 4.203 -11.016 -16.359 1 97.81 112 SER A N 1
ATOM 798 C CA . SER A 1 112 ? 4.918 -10.242 -17.359 1 97.81 112 SER A CA 1
ATOM 799 C C . SER A 1 112 ? 5.559 -9 -16.75 1 97.81 112 SER A C 1
ATOM 801 O O . SER A 1 112 ? 6.727 -8.703 -17.016 1 97.81 112 SER A O 1
ATOM 803 N N . ALA A 1 113 ? 4.801 -8.305 -15.898 1 97.5 113 ALA A N 1
ATOM 804 C CA . ALA A 1 113 ? 5.309 -7.105 -15.242 1 97.5 113 ALA A CA 1
ATOM 805 C C . ALA A 1 113 ? 6.477 -7.438 -14.312 1 97.5 113 ALA A C 1
ATOM 807 O O . ALA A 1 113 ? 7.48 -6.723 -14.289 1 97.5 113 ALA A O 1
ATOM 808 N N . ALA A 1 114 ? 6.293 -8.516 -13.547 1 97.75 114 ALA A N 1
ATOM 809 C CA . ALA A 1 114 ? 7.371 -8.938 -12.664 1 97.75 114 ALA A CA 1
ATOM 810 C C . ALA A 1 114 ? 8.648 -9.227 -13.445 1 97.75 114 ALA A C 1
ATOM 812 O O . ALA A 1 114 ? 9.734 -8.797 -13.055 1 97.75 114 ALA A O 1
ATOM 813 N N . TYR A 1 115 ? 8.469 -9.914 -14.531 1 96.88 115 TYR A N 1
ATOM 814 C CA . TYR A 1 115 ? 9.586 -10.266 -15.406 1 96.88 115 TYR A CA 1
ATOM 815 C C . TYR A 1 115 ? 10.273 -9.016 -15.938 1 96.88 115 TYR A C 1
ATOM 817 O O . TYR A 1 115 ? 11.5 -8.906 -15.867 1 96.88 115 TYR A O 1
ATOM 825 N N . MET A 1 116 ? 9.492 -8.031 -16.328 1 94.81 116 MET A N 1
ATOM 826 C CA . MET A 1 116 ? 10.016 -6.809 -16.906 1 94.81 116 MET A CA 1
ATOM 827 C C . MET A 1 116 ? 10.711 -5.953 -15.852 1 94.81 116 MET A C 1
ATOM 829 O O . MET A 1 116 ? 11.492 -5.062 -16.188 1 94.81 116 MET A O 1
ATOM 833 N N . ASN A 1 117 ? 10.453 -6.23 -14.609 1 94.62 117 ASN A N 1
ATOM 834 C CA . ASN A 1 117 ? 11.047 -5.461 -13.516 1 94.62 117 ASN A CA 1
ATOM 835 C C . ASN A 1 117 ? 12.062 -6.281 -12.734 1 94.62 117 ASN A C 1
ATOM 837 O O . ASN A 1 117 ? 12.414 -5.934 -11.609 1 94.62 117 ASN A O 1
ATOM 841 N N . LYS A 1 118 ? 12.438 -7.426 -13.273 1 94.5 118 LYS A N 1
ATOM 842 C CA . LYS A 1 118 ? 13.484 -8.297 -12.75 1 94.5 118 LYS A CA 1
ATOM 843 C C . LYS A 1 118 ? 13.125 -8.82 -11.359 1 94.5 118 LYS A C 1
ATOM 845 O O . LYS A 1 118 ? 14.008 -9.023 -10.523 1 94.5 118 LYS A O 1
ATOM 850 N N . LYS A 1 119 ? 11.836 -8.945 -11.133 1 95.94 119 LYS A N 1
ATOM 851 C CA . LYS A 1 119 ? 11.398 -9.547 -9.875 1 95.94 119 LYS A CA 1
ATOM 852 C C . LYS A 1 119 ? 11.367 -11.07 -9.977 1 95.94 119 LYS A C 1
ATOM 854 O O . LYS A 1 119 ? 10.812 -11.625 -10.922 1 95.94 119 LYS A O 1
ATOM 859 N N . PRO A 1 120 ? 11.953 -11.742 -9.023 1 97.56 120 PRO A N 1
ATOM 860 C CA . PRO A 1 120 ? 11.867 -13.203 -9.062 1 97.56 120 PRO A CA 1
ATOM 861 C C . PRO A 1 120 ? 10.43 -13.711 -8.906 1 97.56 120 PRO A C 1
ATOM 863 O O . PRO A 1 120 ? 9.672 -13.195 -8.086 1 97.56 120 PRO A O 1
ATOM 866 N N . VAL A 1 121 ? 10.156 -14.703 -9.742 1 98.69 121 VAL A N 1
ATOM 867 C CA . VAL A 1 121 ? 8.852 -15.352 -9.656 1 98.69 121 VAL A CA 1
ATOM 868 C C . VAL A 1 121 ? 9.031 -16.859 -9.547 1 98.69 121 VAL A C 1
ATOM 870 O O . VAL A 1 121 ? 9.852 -17.453 -10.258 1 98.69 121 VAL A O 1
ATOM 873 N N . VAL A 1 122 ? 8.32 -17.422 -8.609 1 98.94 122 VAL A N 1
ATOM 874 C CA . VAL A 1 122 ? 8.203 -18.859 -8.508 1 98.94 122 VAL A CA 1
ATOM 875 C C . VAL A 1 122 ? 6.781 -19.297 -8.875 1 98.94 122 VAL A C 1
ATOM 877 O O . VAL A 1 122 ? 5.809 -18.781 -8.32 1 98.94 122 VAL A O 1
ATOM 880 N N . ILE A 1 123 ? 6.66 -20.234 -9.82 1 98.88 123 ILE A N 1
ATOM 881 C CA . ILE A 1 123 ? 5.359 -20.719 -10.258 1 98.88 123 ILE A CA 1
ATOM 882 C C . ILE A 1 123 ? 5.137 -22.125 -9.719 1 98.88 123 ILE A C 1
ATOM 884 O O . ILE A 1 123 ? 5.988 -23.016 -9.875 1 98.88 123 ILE A O 1
ATOM 888 N N . ILE A 1 124 ? 4.047 -22.312 -9.047 1 98.81 124 ILE A N 1
ATOM 889 C CA . ILE A 1 124 ? 3.646 -23.672 -8.703 1 98.81 124 ILE A CA 1
ATOM 890 C C . ILE A 1 124 ? 2.906 -24.312 -9.883 1 98.81 124 ILE A C 1
ATOM 892 O O . ILE A 1 124 ? 1.695 -24.125 -10.023 1 98.81 124 ILE A O 1
ATOM 896 N N . GLU A 1 125 ? 3.602 -25.109 -10.578 1 98 125 GLU A N 1
ATOM 897 C CA . GLU A 1 125 ? 3.199 -25.453 -11.938 1 98 125 GLU A CA 1
ATOM 898 C C . GLU A 1 125 ? 2.119 -26.531 -11.93 1 98 125 GLU A C 1
ATOM 900 O O . GLU A 1 125 ? 1.551 -26.859 -12.977 1 98 125 GLU A O 1
ATOM 905 N N . THR A 1 126 ? 1.747 -27.078 -10.75 1 97.62 126 THR A N 1
ATOM 906 C CA . THR A 1 126 ? 0.777 -28.156 -10.672 1 97.62 126 THR A CA 1
ATOM 907 C C . THR A 1 126 ? -0.611 -27.625 -10.336 1 97.62 126 THR A C 1
ATOM 909 O O . THR A 1 126 ? -1.542 -28.391 -10.102 1 97.62 126 THR A O 1
ATOM 912 N N . THR A 1 127 ? -0.791 -26.312 -10.367 1 98.31 127 THR A N 1
ATOM 913 C CA . THR A 1 127 ? -2.012 -25.75 -9.812 1 98.31 127 THR A CA 1
ATOM 914 C C . THR A 1 127 ? -3.016 -25.438 -10.914 1 98.31 127 THR A C 1
ATOM 916 O O . THR A 1 127 ? -4.145 -25.016 -10.641 1 98.31 127 THR A O 1
ATOM 919 N N . GLY A 1 128 ? -2.701 -25.625 -12.133 1 97.88 128 GLY A N 1
ATOM 920 C CA . GLY A 1 128 ? -3.611 -25.375 -13.234 1 97.88 128 GLY A CA 1
ATOM 921 C C . GLY A 1 128 ? -3.543 -23.953 -13.758 1 97.88 128 GLY A C 1
ATOM 922 O O . GLY A 1 128 ? -2.684 -23.172 -13.336 1 97.88 128 GLY A O 1
ATOM 923 N N . GLY A 1 129 ? -4.32 -23.625 -14.766 1 97.62 129 GLY A N 1
ATOM 924 C CA . GLY A 1 129 ? -4.332 -22.297 -15.367 1 97.62 129 GLY A CA 1
ATOM 925 C C . GLY A 1 129 ? -3.039 -21.953 -16.078 1 97.62 129 GLY A C 1
ATOM 926 O O . GLY A 1 129 ? -2.402 -22.828 -16.672 1 97.62 129 GLY A O 1
ATOM 927 N N . TRP A 1 130 ? -2.693 -20.75 -16.031 1 98.25 130 TRP A N 1
ATOM 928 C CA . TRP A 1 130 ? -1.482 -20.297 -16.703 1 98.25 130 TRP A CA 1
ATOM 929 C C . TRP A 1 130 ? -0.235 -20.828 -16 1 98.25 130 TRP A C 1
ATOM 931 O O . TRP A 1 130 ? 0.812 -21 -16.641 1 98.25 130 TRP A O 1
ATOM 941 N N . ALA A 1 131 ? -0.394 -21.125 -14.734 1 98.31 131 ALA A N 1
ATOM 942 C CA . ALA A 1 131 ? 0.76 -21.656 -14.016 1 98.31 131 ALA A CA 1
ATOM 943 C C . ALA A 1 131 ? 1.266 -22.938 -14.664 1 98.31 131 ALA A C 1
ATOM 945 O O . ALA A 1 131 ? 2.475 -23.125 -14.836 1 98.31 131 ALA A O 1
ATOM 946 N N . THR A 1 132 ? 0.375 -23.766 -14.992 1 97.81 132 THR A N 1
ATOM 947 C CA . THR A 1 132 ? 0.738 -25.031 -15.617 1 97.81 132 THR A CA 1
ATOM 948 C C . THR A 1 132 ? 1.21 -24.797 -17.047 1 97.81 132 THR A C 1
ATOM 950 O O . THR A 1 132 ? 2.176 -25.422 -17.5 1 97.81 132 THR A O 1
ATOM 953 N N . LYS A 1 133 ? 0.65 -23.906 -17.75 1 97.75 133 LYS A N 1
ATOM 954 C CA . LYS A 1 133 ? 0.948 -23.656 -19.172 1 97.75 133 LYS A CA 1
ATOM 955 C C . LYS A 1 133 ? 2.314 -23 -19.328 1 97.75 133 LYS A C 1
ATOM 957 O O . LYS A 1 133 ? 2.99 -23.219 -20.344 1 97.75 133 LYS A O 1
ATOM 962 N N . MET A 1 134 ? 2.752 -22.266 -18.344 1 97.69 134 MET A N 1
ATOM 963 C CA . MET A 1 134 ? 3.961 -21.453 -18.469 1 97.69 134 MET A CA 1
ATOM 964 C C . MET A 1 134 ? 5.191 -22.328 -18.656 1 97.69 134 MET A C 1
ATOM 966 O O . MET A 1 134 ? 6.09 -22 -19.422 1 97.69 134 MET A O 1
ATOM 970 N N . LYS A 1 135 ? 5.219 -23.344 -17.938 1 90 135 LYS A N 1
ATOM 971 C CA . LYS A 1 135 ? 6.379 -24.219 -18.047 1 90 135 LYS A CA 1
ATOM 972 C C . LYS A 1 135 ? 6.535 -24.75 -19.469 1 90 135 LYS A C 1
ATOM 974 O O . LYS A 1 135 ? 7.652 -24.922 -19.969 1 90 135 LYS A O 1
ATOM 979 N N . GLU A 1 136 ? 5.48 -24.969 -20.156 1 93.12 136 GLU A N 1
ATOM 980 C CA . GLU A 1 136 ? 5.477 -25.531 -21.5 1 93.12 136 GLU A CA 1
ATOM 981 C C . GLU A 1 136 ? 5.914 -24.5 -22.531 1 93.12 136 GLU A C 1
ATOM 983 O O . GLU A 1 136 ? 6.496 -24.859 -23.562 1 93.12 136 GLU A O 1
ATOM 988 N N . VAL A 1 137 ? 5.691 -23.281 -22.234 1 95.31 137 VAL A N 1
ATOM 989 C CA . VAL A 1 137 ? 5.848 -22.297 -23.297 1 95.31 137 VAL A CA 1
ATOM 990 C C . VAL A 1 137 ? 7.031 -21.391 -22.984 1 95.31 137 VAL A C 1
ATOM 992 O O . VAL A 1 137 ? 7.449 -20.594 -23.828 1 95.31 137 VAL A O 1
ATOM 995 N N . ALA A 1 138 ? 7.531 -21.453 -21.812 1 96.56 138 ALA A N 1
ATOM 996 C CA . ALA A 1 138 ? 8.633 -20.578 -21.406 1 96.56 138 ALA A CA 1
ATOM 997 C C . ALA A 1 138 ? 9.836 -20.75 -22.312 1 96.56 138 ALA A C 1
ATOM 999 O O . ALA A 1 138 ? 10.164 -21.875 -22.719 1 96.56 138 ALA A O 1
ATOM 1000 N N . TYR A 1 139 ? 10.422 -19.672 -22.766 1 95.12 139 TYR A N 1
ATOM 1001 C CA . TYR A 1 139 ? 11.656 -19.703 -23.531 1 95.12 139 TYR A CA 1
ATOM 1002 C C . TYR A 1 139 ? 12.773 -20.391 -22.766 1 95.12 139 TYR A C 1
ATOM 1004 O O . TYR A 1 139 ? 13.07 -20 -21.625 1 95.12 139 TYR A O 1
ATOM 10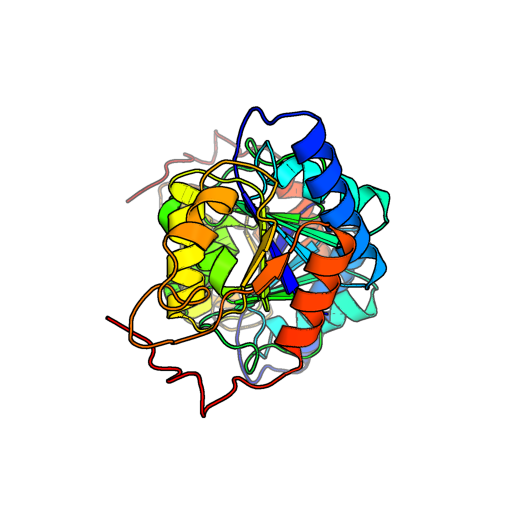12 N N . GLU A 1 140 ? 13.391 -21.422 -23.297 1 94.5 140 GLU A N 1
ATOM 1013 C CA . GLU A 1 140 ? 14.445 -22.219 -22.672 1 94.5 140 GLU A CA 1
ATOM 1014 C C . GLU A 1 140 ? 14.016 -22.734 -21.297 1 94.5 140 GLU A C 1
ATOM 1016 O O . GLU A 1 140 ? 14.836 -22.797 -20.375 1 94.5 140 GLU A O 1
ATOM 1021 N N . GLY A 1 141 ? 12.727 -22.875 -21.078 1 93.75 141 GLY A N 1
ATOM 1022 C CA . GLY A 1 141 ? 12.164 -23.531 -19.922 1 93.75 141 GLY A CA 1
ATOM 1023 C C . GLY A 1 141 ? 12.094 -22.625 -18.703 1 93.75 141 GLY A C 1
ATOM 1024 O O . GLY A 1 141 ? 11.625 -23.047 -17.641 1 93.75 141 GLY A O 1
ATOM 1025 N N . GLY A 1 142 ? 12.484 -21.297 -18.906 1 95.69 142 GLY A N 1
ATOM 1026 C CA . GLY A 1 142 ? 12.5 -20.516 -17.688 1 95.69 142 GLY A CA 1
ATOM 1027 C C . GLY A 1 142 ? 12.445 -19.016 -17.938 1 95.69 142 GLY A C 1
ATOM 1028 O O . GLY A 1 142 ? 12.633 -18.219 -17.016 1 95.69 142 GLY A O 1
ATOM 1029 N N . TYR A 1 143 ? 12.234 -18.688 -19.172 1 96.06 143 TYR A N 1
ATOM 1030 C CA . TYR A 1 143 ? 12.195 -17.266 -19.5 1 96.06 143 TYR A CA 1
ATOM 1031 C C . TYR A 1 143 ? 10.953 -16.938 -20.312 1 96.06 143 TYR A C 1
ATOM 1033 O O . TYR A 1 143 ? 10.328 -17.828 -20.906 1 96.06 143 TYR A O 1
ATOM 1041 N N . LEU A 1 144 ? 10.562 -15.641 -20.312 1 96.12 144 LEU A N 1
ATOM 1042 C CA . LEU A 1 144 ? 9.391 -15.258 -21.094 1 96.12 144 LEU A CA 1
ATOM 1043 C C . LEU A 1 144 ? 9.781 -14.891 -22.516 1 96.12 144 LEU A C 1
ATOM 1045 O O . LEU A 1 144 ? 8.93 -14.883 -23.422 1 96.12 144 LEU A O 1
ATOM 1049 N N . ASP A 1 145 ? 11.031 -14.508 -22.719 1 93.81 145 ASP A N 1
ATOM 1050 C CA . ASP A 1 145 ? 11.523 -14.219 -24.062 1 93.81 145 ASP A CA 1
ATOM 1051 C C . ASP A 1 145 ? 13.039 -14.43 -24.156 1 93.81 145 ASP A C 1
ATOM 1053 O O . ASP A 1 145 ? 13.664 -14.852 -23.172 1 93.81 145 ASP A O 1
ATOM 1057 N N . GLU A 1 146 ? 13.602 -14.094 -25.266 1 92.56 146 GLU A N 1
ATOM 1058 C CA . GLU A 1 146 ? 14.992 -14.422 -25.562 1 92.56 146 GLU A CA 1
ATOM 1059 C C . GLU A 1 146 ? 15.953 -13.5 -24.812 1 92.56 146 GLU A C 1
ATOM 1061 O O . GLU A 1 146 ? 17.141 -13.781 -24.719 1 92.56 146 GLU A O 1
ATOM 1066 N N . ARG A 1 147 ? 15.539 -12.508 -24.219 1 91.94 147 ARG A N 1
ATOM 1067 C CA . ARG A 1 147 ? 16.391 -11.586 -23.469 1 91.94 147 ARG A CA 1
ATOM 1068 C C . ARG A 1 147 ? 16.844 -12.195 -22.156 1 91.94 147 ARG A C 1
ATOM 1070 O O . ARG A 1 147 ? 17.844 -11.766 -21.562 1 91.94 147 ARG A O 1
ATOM 1077 N N . ARG A 1 148 ? 16.016 -13.141 -21.688 1 94.5 148 ARG A N 1
ATOM 1078 C CA . ARG A 1 148 ? 16.375 -13.828 -20.453 1 94.5 148 ARG A CA 1
ATOM 1079 C C . ARG A 1 148 ? 16.562 -12.836 -19.297 1 94.5 148 ARG A C 1
ATOM 1081 O O . ARG A 1 148 ? 17.578 -12.859 -18.625 1 94.5 148 ARG A O 1
ATOM 1088 N N . THR A 1 149 ? 15.656 -11.984 -19.125 1 93.75 149 THR A N 1
ATOM 1089 C CA . THR A 1 149 ? 15.727 -10.891 -18.156 1 93.75 149 THR A CA 1
ATOM 1090 C C . THR A 1 149 ? 15.867 -11.438 -16.734 1 93.75 149 THR A C 1
ATOM 1092 O O . THR A 1 149 ? 16.781 -11.055 -16.016 1 93.75 149 THR A O 1
ATOM 1095 N N . VAL A 1 150 ? 15.055 -12.336 -16.359 1 95 150 VAL A N 1
ATOM 1096 C CA . VAL A 1 150 ? 15.062 -12.984 -15.055 1 95 150 VAL A CA 1
ATOM 1097 C C . VAL A 1 150 ? 14.438 -14.367 -15.148 1 95 150 VAL A C 1
ATOM 1099 O O . VAL A 1 150 ? 13.375 -14.539 -15.766 1 95 150 VAL A O 1
ATOM 1102 N N . GLU A 1 151 ? 15.062 -15.344 -14.586 1 95.81 151 GLU A N 1
ATOM 1103 C CA . GLU A 1 151 ? 14.594 -16.719 -14.688 1 95.81 151 GLU A CA 1
ATOM 1104 C C . GLU A 1 151 ? 13.375 -16.953 -13.805 1 95.81 151 GLU A C 1
ATOM 1106 O O . GLU A 1 151 ? 13.344 -16.5 -12.656 1 95.81 151 GLU A O 1
ATOM 1111 N N . ILE A 1 152 ? 12.438 -17.672 -14.352 1 97.81 152 ILE A N 1
ATOM 1112 C CA . ILE A 1 152 ? 11.266 -18.109 -13.602 1 97.81 152 ILE A CA 1
ATOM 1113 C C . ILE A 1 152 ? 11.523 -19.484 -13 1 97.81 152 ILE A C 1
ATOM 1115 O O . ILE A 1 152 ? 11.984 -20.391 -13.688 1 97.81 152 ILE A O 1
ATOM 1119 N N . ALA A 1 153 ? 11.273 -19.641 -11.758 1 98 153 ALA A N 1
ATOM 1120 C CA . ALA A 1 153 ? 11.406 -20.938 -11.102 1 98 153 ALA A CA 1
ATOM 1121 C C . ALA A 1 153 ? 10.078 -21.672 -11.07 1 98 153 ALA A C 1
ATOM 1123 O O . ALA A 1 153 ? 9.016 -21.062 -10.906 1 98 153 ALA A O 1
ATOM 1124 N N . PHE A 1 154 ? 10.18 -22.969 -11.188 1 98.56 154 PHE A N 1
ATOM 1125 C CA . PHE A 1 154 ? 9 -23.828 -11.125 1 98.56 154 PHE A CA 1
ATOM 1126 C C . PHE A 1 154 ? 9.133 -24.844 -10.008 1 98.56 154 PHE A C 1
ATOM 1128 O O . PHE A 1 154 ? 10.234 -25.328 -9.727 1 98.56 154 PHE A O 1
ATOM 1135 N N . CYS A 1 155 ? 8.047 -25.188 -9.406 1 98.5 155 CYS A N 1
ATOM 1136 C CA . CYS A 1 155 ? 8.008 -26.203 -8.375 1 98.5 155 CYS A CA 1
ATOM 1137 C C . CYS A 1 155 ? 6.609 -26.797 -8.242 1 98.5 155 CYS A C 1
ATOM 1139 O O . CYS A 1 155 ? 5.719 -26.469 -9.031 1 98.5 155 CYS A O 1
ATOM 1141 N N . ASP A 1 156 ? 6.434 -27.734 -7.215 1 97.88 156 ASP A N 1
ATOM 1142 C CA . ASP A 1 156 ? 5.141 -28.406 -7.129 1 97.88 156 ASP A CA 1
ATOM 1143 C C . ASP A 1 156 ? 4.617 -28.406 -5.691 1 97.88 156 ASP A C 1
ATOM 1145 O O . ASP A 1 156 ? 3.701 -29.172 -5.363 1 97.88 156 ASP A O 1
ATOM 1149 N N . SER A 1 157 ? 5.254 -27.578 -4.84 1 97.69 157 SER A N 1
ATOM 1150 C CA . SER A 1 157 ? 4.746 -27.531 -3.473 1 97.69 157 SER A CA 1
ATOM 1151 C C . SER A 1 157 ? 4.879 -26.125 -2.891 1 97.69 157 SER A C 1
ATOM 1153 O O . SER A 1 157 ? 5.73 -25.344 -3.324 1 97.69 157 SER A O 1
ATOM 1155 N N . ALA A 1 158 ? 4.043 -25.891 -1.879 1 98.81 158 ALA A N 1
ATOM 1156 C CA . ALA A 1 158 ? 4.008 -24.594 -1.197 1 98.81 158 ALA A CA 1
ATOM 1157 C C . ALA A 1 158 ? 5.336 -24.312 -0.498 1 98.81 158 ALA A C 1
ATOM 1159 O O . ALA A 1 158 ? 5.898 -23.219 -0.645 1 98.81 158 ALA A O 1
ATOM 1160 N N . LYS A 1 159 ? 5.824 -25.266 0.236 1 98.75 159 LYS A N 1
ATOM 1161 C CA . LYS A 1 159 ? 7.047 -25.109 1.014 1 98.75 159 LYS A CA 1
ATOM 1162 C C . LYS A 1 159 ? 8.234 -24.781 0.11 1 98.75 159 LYS A C 1
ATOM 1164 O O . LYS A 1 159 ? 9 -23.859 0.388 1 98.75 159 LYS A O 1
ATOM 1169 N N . VAL A 1 160 ? 8.344 -25.516 -0.985 1 98.81 160 VAL A N 1
ATOM 1170 C CA . VAL A 1 160 ? 9.445 -25.312 -1.915 1 98.81 160 VAL A CA 1
ATOM 1171 C C . VAL A 1 160 ? 9.312 -23.953 -2.578 1 98.81 160 VAL A C 1
ATOM 1173 O O . VAL A 1 160 ? 10.312 -23.25 -2.795 1 98.81 160 VAL A O 1
ATOM 1176 N N . ALA A 1 161 ? 8.117 -23.531 -2.893 1 98.88 161 ALA A N 1
ATOM 1177 C CA . ALA A 1 161 ? 7.891 -22.234 -3.529 1 98.88 161 ALA A CA 1
ATOM 1178 C C . ALA A 1 161 ? 8.414 -21.109 -2.656 1 98.88 161 ALA A C 1
ATOM 1180 O O . ALA A 1 161 ? 9.117 -20.219 -3.143 1 98.88 161 ALA A O 1
ATOM 1181 N N . VAL A 1 162 ? 8.055 -21.141 -1.373 1 98.94 162 VAL A N 1
ATOM 1182 C CA . VAL A 1 162 ? 8.461 -20.078 -0.462 1 98.94 162 VAL A CA 1
ATOM 1183 C C . VAL A 1 162 ? 9.977 -20.125 -0.25 1 98.94 162 VAL A C 1
ATOM 1185 O O . VAL A 1 162 ? 10.641 -19.078 -0.219 1 98.94 162 VAL A O 1
ATOM 1188 N N . GLU A 1 163 ? 10.516 -21.328 -0.149 1 98.75 163 GLU A N 1
ATOM 1189 C CA . GLU A 1 163 ? 11.961 -21.484 -0.031 1 98.75 163 GLU A CA 1
ATOM 1190 C C . GLU A 1 163 ? 12.688 -20.859 -1.223 1 98.75 163 GLU A C 1
ATOM 1192 O O . GLU A 1 163 ? 13.656 -20.125 -1.051 1 98.75 163 GLU A O 1
ATOM 1197 N N . LEU A 1 164 ? 12.219 -21.156 -2.398 1 98.62 164 LEU A N 1
ATOM 1198 C CA . LEU A 1 164 ? 12.836 -20.625 -3.613 1 98.62 164 LEU A CA 1
ATOM 1199 C C . LEU A 1 164 ? 12.703 -19.109 -3.678 1 98.62 164 LEU A C 1
ATOM 1201 O O . LEU A 1 164 ? 13.625 -18.422 -4.105 1 98.62 164 LEU A O 1
ATOM 1205 N N . ALA A 1 165 ? 11.531 -18.594 -3.285 1 98.69 165 ALA A N 1
ATOM 1206 C CA . ALA A 1 165 ? 11.336 -17.156 -3.275 1 98.69 165 ALA A CA 1
ATOM 1207 C C . ALA A 1 165 ? 12.375 -16.469 -2.393 1 98.69 165 ALA A C 1
ATOM 1209 O O . ALA A 1 165 ? 13.016 -15.5 -2.812 1 98.69 165 ALA A O 1
ATOM 1210 N N . PHE A 1 166 ? 12.578 -16.984 -1.205 1 98.5 166 PHE A N 1
ATOM 1211 C CA . PHE A 1 166 ? 13.539 -16.406 -0.275 1 98.5 166 PHE A CA 1
ATOM 1212 C C . PHE A 1 166 ? 14.953 -16.516 -0.829 1 98.5 166 PHE A C 1
ATOM 1214 O O . PHE A 1 166 ? 15.734 -15.562 -0.723 1 98.5 166 PHE A O 1
ATOM 1221 N N . LYS A 1 167 ? 15.258 -17.672 -1.4 1 97.94 167 LYS A N 1
ATOM 1222 C CA . LYS A 1 167 ? 16.578 -17.875 -1.983 1 97.94 167 LYS A CA 1
ATOM 1223 C C . LYS A 1 167 ? 16.859 -16.859 -3.092 1 97.94 167 LYS A C 1
ATOM 1225 O O . LYS A 1 167 ? 17.938 -16.281 -3.148 1 97.94 167 LYS A O 1
ATOM 1230 N N . ARG A 1 168 ? 15.875 -16.625 -3.852 1 96.94 168 ARG A N 1
ATOM 1231 C CA . ARG A 1 168 ? 16.062 -15.773 -5.023 1 96.94 168 ARG A CA 1
ATOM 1232 C C . ARG A 1 168 ? 16.141 -14.305 -4.629 1 96.94 168 ARG A C 1
ATOM 1234 O O . ARG A 1 168 ? 16.766 -13.5 -5.324 1 96.94 168 ARG A O 1
ATOM 1241 N N . ILE A 1 169 ? 15.492 -13.938 -3.547 1 96.94 169 ILE A N 1
ATOM 1242 C CA . ILE A 1 169 ? 15.609 -12.578 -3.033 1 96.94 169 ILE A CA 1
ATOM 1243 C C . ILE A 1 169 ? 17.062 -12.312 -2.619 1 96.94 169 ILE A C 1
ATOM 1245 O O . ILE A 1 169 ? 17.578 -11.211 -2.84 1 96.94 169 ILE A O 1
ATOM 1249 N N . GLU A 1 170 ? 17.672 -13.297 -2.094 1 95.25 170 GLU A N 1
ATOM 1250 C CA . GLU A 1 170 ? 19 -13.125 -1.494 1 95.25 170 GLU A CA 1
ATOM 1251 C C . GLU A 1 170 ? 20.094 -13.289 -2.535 1 95.25 170 GLU A C 1
ATOM 1253 O O . GLU A 1 170 ? 21.234 -12.859 -2.312 1 95.25 170 GLU A O 1
ATOM 1258 N N . GLU A 1 171 ? 19.734 -13.891 -3.633 1 91.75 171 GLU A N 1
ATOM 1259 C CA . GLU A 1 171 ? 20.75 -14.172 -4.645 1 91.75 171 GLU A CA 1
ATOM 1260 C C . GLU A 1 171 ? 20.719 -13.125 -5.762 1 91.75 171 GLU A C 1
ATOM 1262 O O . GLU A 1 171 ? 19.641 -12.766 -6.246 1 91.75 171 GLU A O 1
ATOM 1267 N N . PRO A 1 172 ? 21.891 -12.648 -6.105 1 84.44 172 PRO A N 1
ATOM 1268 C CA . PRO A 1 172 ? 21.922 -11.742 -7.262 1 84.44 172 PRO A CA 1
ATOM 1269 C C . PRO A 1 172 ? 21.547 -12.438 -8.57 1 84.44 172 PRO A C 1
ATOM 1271 O O . PRO A 1 172 ? 21.656 -13.664 -8.672 1 84.44 172 PRO A O 1
ATOM 1274 N N . LEU A 1 173 ? 21.078 -11.617 -9.367 1 87.12 173 LEU A N 1
ATOM 1275 C CA . LEU A 1 173 ? 20.797 -12.156 -10.695 1 87.12 173 LEU A CA 1
ATOM 1276 C C . LEU A 1 173 ? 22.078 -12.68 -11.336 1 87.12 173 LEU A C 1
ATOM 1278 O O . LEU A 1 173 ? 23.125 -12.047 -11.25 1 87.12 173 LEU A O 1
ATOM 1282 N N . ASN A 1 174 ? 21.938 -13.883 -11.828 1 86.81 174 ASN A N 1
ATOM 1283 C CA . ASN A 1 174 ? 23.062 -14.43 -12.578 1 86.81 174 ASN A CA 1
ATOM 1284 C C . ASN A 1 174 ? 23.266 -13.688 -13.898 1 86.81 174 ASN A C 1
ATOM 1286 O O . ASN A 1 174 ? 22.562 -13.938 -14.867 1 86.81 174 ASN A O 1
ATOM 1290 N N . GLU A 1 175 ? 24.25 -12.898 -13.945 1 84.94 175 GLU A N 1
ATOM 1291 C CA . GLU A 1 175 ? 24.453 -12.023 -15.094 1 84.94 175 GLU A CA 1
ATOM 1292 C C . GLU A 1 175 ? 24.859 -12.82 -16.328 1 84.94 175 GLU A C 1
ATOM 1294 O O . GLU A 1 175 ? 24.719 -12.336 -17.453 1 84.94 175 GLU A O 1
ATOM 1299 N N . GLU A 1 176 ? 25.375 -13.992 -16.156 1 86.38 176 GLU A N 1
ATOM 1300 C CA . GLU A 1 176 ? 25.75 -14.836 -17.281 1 86.38 176 GLU A CA 1
ATOM 1301 C C . GLU A 1 176 ? 24.516 -15.414 -17.969 1 86.38 176 GLU A C 1
ATOM 1303 O O . GLU A 1 176 ? 24.531 -15.656 -19.172 1 86.38 176 GLU A O 1
ATOM 1308 N N . ARG A 1 177 ? 23.5 -15.531 -17.219 1 87.56 177 ARG A N 1
ATOM 1309 C CA . ARG A 1 177 ? 22.297 -16.188 -17.75 1 87.56 177 ARG A CA 1
ATOM 1310 C C . ARG A 1 177 ? 21.219 -15.164 -18.078 1 87.56 177 ARG A C 1
ATOM 1312 O O . ARG A 1 177 ? 20.312 -15.43 -18.875 1 87.56 177 ARG A O 1
ATOM 1319 N N . ASN A 1 178 ? 21.391 -14.039 -17.391 1 85.06 178 ASN A N 1
ATOM 1320 C CA . ASN A 1 178 ? 20.344 -13.039 -17.5 1 85.06 178 ASN A CA 1
ATOM 1321 C C . ASN A 1 178 ? 20.891 -11.695 -17.969 1 85.06 178 ASN A C 1
ATOM 1323 O O . ASN A 1 178 ? 21.922 -11.234 -17.469 1 85.06 178 ASN A O 1
ATOM 1327 N N . THR A 1 179 ? 20.156 -11.18 -18.938 1 79.62 179 THR A N 1
ATOM 1328 C CA . THR A 1 179 ? 20.609 -9.883 -19.453 1 79.62 179 THR A CA 1
ATOM 1329 C C . THR A 1 179 ? 20.266 -8.773 -18.453 1 79.62 179 THR A C 1
ATOM 1331 O O . THR A 1 179 ? 20.953 -7.754 -18.406 1 79.62 179 THR A O 1
ATOM 1334 N N . GLY A 1 180 ? 19.25 -8.922 -17.75 1 75.19 180 GLY A N 1
ATOM 1335 C CA . GLY A 1 180 ? 18.781 -7.883 -16.859 1 75.19 180 GLY A CA 1
ATOM 1336 C C . GLY A 1 180 ? 18.203 -6.68 -17.578 1 75.19 180 GLY A C 1
ATOM 1337 O O . GLY A 1 180 ? 17.922 -5.648 -16.953 1 75.19 180 GLY A O 1
ATOM 1338 N N . ARG A 1 181 ? 18.062 -6.754 -18.984 1 70.94 181 ARG A N 1
ATOM 1339 C CA . ARG A 1 181 ? 17.578 -5.613 -19.75 1 70.94 181 ARG A CA 1
ATOM 1340 C C . ARG A 1 181 ? 16.109 -5.359 -19.469 1 70.94 181 ARG A C 1
ATOM 1342 O O . ARG A 1 181 ? 15.281 -6.277 -19.562 1 70.94 181 ARG A O 1
ATOM 1349 N N . ILE A 1 182 ? 15.922 -4.043 -18.938 1 69.81 182 ILE A N 1
ATOM 1350 C CA . ILE A 1 182 ? 14.547 -3.662 -18.656 1 69.81 182 ILE A CA 1
ATOM 1351 C C . ILE A 1 182 ? 13.992 -2.83 -19.812 1 69.81 182 ILE A C 1
ATOM 1353 O O . ILE A 1 182 ? 14.742 -2.111 -20.484 1 69.81 182 ILE A O 1
ATOM 1357 N N . GLY A 1 183 ? 12.633 -2.908 -20.156 1 62.72 183 GLY A N 1
ATOM 1358 C CA . GLY A 1 183 ? 11.961 -2.092 -21.156 1 62.72 183 GLY A CA 1
ATOM 1359 C C . GLY A 1 183 ? 11.891 -2.76 -22.516 1 62.72 183 GLY A C 1
ATOM 1360 O O . GLY A 1 183 ? 12.586 -3.742 -22.766 1 62.72 183 GLY A O 1
ATOM 1361 N N . ASP A 1 184 ? 10.609 -2.605 -23.188 1 57.34 184 ASP A N 1
ATOM 1362 C CA . ASP A 1 184 ? 10.484 -3.078 -24.562 1 57.34 184 ASP A CA 1
ATOM 1363 C C . ASP A 1 184 ? 11.109 -2.09 -25.547 1 57.34 184 ASP A C 1
ATOM 1365 O O . ASP A 1 184 ? 11.242 -0.903 -25.234 1 57.34 184 ASP A O 1
ATOM 1369 N N . MET B 1 1 ? -9.016 -2.508 11.203 1 90.94 1 MET B N 1
ATOM 1370 C CA . MET B 1 1 ? -8.039 -1.546 11.703 1 90.94 1 MET B CA 1
ATOM 1371 C C . MET B 1 1 ? -8.148 -0.22 10.961 1 90.94 1 MET B C 1
ATOM 1373 O O . MET B 1 1 ? -8.18 -0.196 9.727 1 90.94 1 MET B O 1
ATOM 1377 N N . LYS B 1 2 ? -8.359 0.935 11.688 1 97.44 2 LYS B N 1
ATOM 1378 C CA . LYS B 1 2 ? -8.438 2.232 11.023 1 97.44 2 LYS B CA 1
ATOM 1379 C C . LYS B 1 2 ? -7.098 2.619 10.406 1 97.44 2 LYS B C 1
ATOM 1381 O O . LYS B 1 2 ? -6.039 2.311 10.961 1 97.44 2 LYS B O 1
ATOM 1386 N N . ARG B 1 3 ? -7.184 3.195 9.266 1 98.75 3 ARG B N 1
ATOM 1387 C CA . ARG B 1 3 ? -6 3.645 8.547 1 98.75 3 ARG B CA 1
ATOM 1388 C C . ARG B 1 3 ? -5.867 5.164 8.602 1 98.75 3 ARG B C 1
ATOM 1390 O O . ARG B 1 3 ? -6.633 5.883 7.949 1 98.75 3 ARG B O 1
ATOM 1397 N N . ILE B 1 4 ? -4.836 5.645 9.312 1 98.94 4 ILE B N 1
ATOM 1398 C CA . ILE B 1 4 ? -4.641 7.082 9.453 1 98.94 4 ILE B CA 1
ATOM 1399 C C . ILE B 1 4 ? -3.369 7.508 8.727 1 98.94 4 ILE B C 1
ATOM 1401 O O . ILE B 1 4 ? -2.283 6.996 9.008 1 98.94 4 ILE B O 1
ATOM 1405 N N . ALA B 1 5 ? -3.531 8.398 7.812 1 98.94 5 ALA B N 1
ATOM 1406 C CA . ALA B 1 5 ? -2.363 8.93 7.121 1 98.94 5 ALA B CA 1
ATOM 1407 C C . ALA B 1 5 ? -1.867 10.211 7.785 1 98.94 5 ALA B C 1
ATOM 1409 O O . ALA B 1 5 ? -2.668 11.055 8.188 1 98.94 5 ALA B O 1
ATOM 1410 N N . VAL B 1 6 ? -0.602 10.336 7.922 1 99 6 VAL B N 1
ATOM 1411 C CA . VAL B 1 6 ? 0.016 11.594 8.312 1 99 6 VAL B CA 1
ATOM 1412 C C . VAL B 1 6 ? 0.774 12.188 7.125 1 99 6 VAL B C 1
ATOM 1414 O O . VAL B 1 6 ? 1.632 11.531 6.535 1 99 6 VAL B O 1
ATOM 1417 N N . ILE B 1 7 ? 0.395 13.398 6.797 1 98.94 7 ILE B N 1
ATOM 1418 C CA . ILE B 1 7 ? 1.029 14.125 5.703 1 98.94 7 ILE B CA 1
ATOM 1419 C C . ILE B 1 7 ? 1.686 15.398 6.234 1 98.94 7 ILE B C 1
ATOM 1421 O O . ILE B 1 7 ? 1.207 15.992 7.203 1 98.94 7 ILE B O 1
ATOM 1425 N N . GLY B 1 8 ? 2.805 15.773 5.664 1 98.75 8 GLY B N 1
ATOM 1426 C CA . GLY B 1 8 ? 3.496 16.969 6.121 1 98.75 8 GLY B CA 1
ATOM 1427 C C . GLY B 1 8 ? 4.84 17.172 5.445 1 98.75 8 GLY B C 1
ATOM 1428 O O . GLY B 1 8 ? 5.176 16.469 4.496 1 98.75 8 GLY B O 1
ATOM 1429 N N . GLN B 1 9 ? 5.57 18.094 5.891 1 97.94 9 GLN B N 1
ATOM 1430 C CA . GLN B 1 9 ? 6.82 18.547 5.285 1 97.94 9 GLN B CA 1
ATOM 1431 C C . GLN B 1 9 ? 7.871 17.438 5.312 1 97.94 9 GLN B C 1
ATOM 1433 O O . GLN B 1 9 ? 8.102 16.812 6.352 1 97.94 9 GLN B O 1
ATOM 1438 N N . SER B 1 10 ? 8.5 17.156 4.184 1 96.94 10 SER B N 1
ATOM 1439 C CA . SER B 1 10 ? 9.672 16.297 4.105 1 96.94 10 SER B CA 1
ATOM 1440 C C . SER B 1 10 ? 10.945 17.062 4.43 1 96.94 10 SER B C 1
ATOM 1442 O O . SER B 1 10 ? 10.945 18.297 4.469 1 96.94 10 SER B O 1
ATOM 1444 N N . GLY B 1 11 ? 12.031 16.359 4.684 1 96.94 11 GLY B N 1
ATOM 1445 C CA . GLY B 1 11 ? 13.32 16.984 4.941 1 96.94 11 GLY B CA 1
ATOM 1446 C C . GLY B 1 11 ? 13.453 17.5 6.359 1 96.94 11 GLY B C 1
ATOM 1447 O O . GLY B 1 11 ? 12.945 16.891 7.301 1 96.94 11 GLY B O 1
ATOM 1448 N N . GLU B 1 12 ? 14.133 18.656 6.516 1 97.56 12 GLU B N 1
ATOM 1449 C CA . GLU B 1 12 ? 14.383 19.234 7.828 1 97.56 12 GLU B CA 1
ATOM 1450 C C . GLU B 1 12 ? 13.133 19.938 8.367 1 97.56 12 GLU B C 1
ATOM 1452 O O . GLU B 1 12 ? 12.5 20.719 7.66 1 97.56 12 GLU B O 1
ATOM 1457 N N . ILE B 1 13 ? 12.852 19.609 9.641 1 98.12 13 ILE B N 1
ATOM 1458 C CA . ILE B 1 13 ? 11.727 20.25 10.312 1 98.12 13 ILE B CA 1
ATOM 1459 C C . ILE B 1 13 ? 12.156 20.719 11.703 1 98.12 13 ILE B C 1
ATOM 1461 O O . ILE B 1 13 ? 13.078 20.172 12.297 1 98.12 13 ILE B O 1
ATOM 1465 N N . PRO B 1 14 ? 11.469 21.781 12.211 1 98.25 14 PRO B N 1
ATOM 1466 C CA . PRO B 1 14 ? 11.789 22.25 13.562 1 98.25 14 PRO B CA 1
ATOM 1467 C C . PRO B 1 14 ? 11.555 21.188 14.633 1 98.25 14 PRO B C 1
ATOM 1469 O O . PRO B 1 14 ? 10.688 20.328 14.477 1 98.25 14 PRO B O 1
ATOM 1472 N N . SER B 1 15 ? 12.273 21.312 15.75 1 98.56 15 SER B N 1
ATOM 1473 C CA . SER B 1 15 ? 12.219 20.328 16.828 1 98.56 15 SER B CA 1
ATOM 1474 C C . SER B 1 15 ? 10.812 20.219 17.406 1 98.56 15 SER B C 1
ATOM 1476 O O . SER B 1 15 ? 10.359 19.125 17.75 1 98.56 15 SER B O 1
ATOM 1478 N N . GLU B 1 16 ? 10.172 21.344 17.484 1 98.19 16 GLU B N 1
ATOM 1479 C CA . GLU B 1 16 ? 8.828 21.344 18.047 1 98.19 16 GLU B CA 1
ATOM 1480 C C . GLU B 1 16 ? 7.855 20.594 17.141 1 98.19 16 GLU B C 1
ATOM 1482 O O . GLU B 1 16 ? 6.961 19.891 17.625 1 98.19 16 GLU B O 1
ATOM 1487 N N . VAL B 1 17 ? 8.023 20.75 15.867 1 98.69 17 VAL B N 1
ATOM 1488 C CA . VAL B 1 17 ? 7.188 20.062 14.891 1 98.69 17 VAL B CA 1
ATOM 1489 C C . VAL B 1 17 ? 7.48 18.562 14.93 1 98.69 17 VAL B C 1
ATOM 1491 O O . VAL B 1 17 ? 6.562 17.734 14.852 1 98.69 17 VAL B O 1
ATOM 1494 N N . ARG B 1 18 ? 8.742 18.234 15.07 1 98.81 18 ARG B N 1
ATOM 1495 C CA . ARG B 1 18 ? 9.148 16.844 15.188 1 98.81 18 ARG B CA 1
ATOM 1496 C C . ARG B 1 18 ? 8.469 16.172 16.375 1 98.81 18 ARG B C 1
ATOM 1498 O O . ARG B 1 18 ? 7.949 15.062 16.266 1 98.81 18 ARG B O 1
ATOM 1505 N N . LYS B 1 19 ? 8.461 16.859 17.438 1 98.81 19 LYS B N 1
ATOM 1506 C CA . LYS B 1 19 ? 7.848 16.312 18.656 1 98.81 19 LYS B CA 1
ATOM 1507 C C . LYS B 1 19 ? 6.352 16.094 18.469 1 98.81 19 LYS B C 1
ATOM 1509 O O . LYS B 1 19 ? 5.812 15.062 18.891 1 98.81 19 LYS B O 1
ATOM 1514 N N . ILE B 1 20 ? 5.68 17.016 17.844 1 98.88 20 ILE B N 1
ATOM 1515 C CA . ILE B 1 20 ? 4.246 16.891 17.594 1 98.88 20 ILE B CA 1
ATOM 1516 C C . ILE B 1 20 ? 3.984 15.703 16.672 1 98.88 20 ILE B C 1
ATOM 1518 O O . ILE B 1 20 ? 3.08 14.906 16.938 1 98.88 20 ILE B O 1
ATOM 1522 N N . ALA B 1 21 ? 4.773 15.539 15.641 1 98.94 21 ALA B N 1
ATOM 1523 C CA . ALA B 1 21 ? 4.602 14.445 14.695 1 98.94 21 ALA B CA 1
ATOM 1524 C C . ALA B 1 21 ? 4.809 13.094 15.375 1 98.94 21 ALA B C 1
ATOM 1526 O O . ALA B 1 21 ? 4.047 12.148 15.148 1 98.94 21 ALA B O 1
ATOM 1527 N N . GLU B 1 22 ? 5.844 13.008 16.219 1 98.94 22 GLU B N 1
ATOM 1528 C CA . GLU B 1 22 ? 6.09 11.773 16.984 1 98.94 22 GLU B CA 1
ATOM 1529 C C . GLU B 1 22 ? 4.902 11.43 17.875 1 98.94 22 GLU B C 1
ATOM 1531 O O . GLU B 1 22 ? 4.488 10.273 17.938 1 98.94 22 GLU B O 1
ATOM 1536 N N . GLU B 1 23 ? 4.41 12.438 18.484 1 98.94 23 GLU B N 1
ATOM 1537 C CA . GLU B 1 23 ? 3.273 12.227 19.375 1 98.94 23 GLU B CA 1
ATOM 1538 C C . GLU B 1 23 ? 2.039 11.781 18.594 1 98.94 23 GLU B C 1
ATOM 1540 O O . GLU B 1 23 ? 1.282 10.93 19.047 1 98.94 23 GLU B O 1
ATOM 1545 N N . VAL B 1 24 ? 1.811 12.383 17.438 1 98.94 24 VAL B N 1
ATOM 1546 C CA . VAL B 1 24 ? 0.701 11.953 16.594 1 98.94 24 VAL B CA 1
ATOM 1547 C C . VAL B 1 24 ? 0.844 10.469 16.266 1 98.94 24 VAL B C 1
ATOM 1549 O O . VAL B 1 24 ? -0.108 9.695 16.406 1 98.94 24 VAL B O 1
ATOM 1552 N N . GLY B 1 25 ? 2.057 10.078 15.805 1 98.94 25 GLY B N 1
ATOM 1553 C CA . GLY B 1 25 ? 2.309 8.672 15.516 1 98.94 25 GLY B CA 1
ATOM 1554 C C . GLY B 1 25 ? 2.035 7.762 16.703 1 98.94 25 GLY B C 1
ATOM 1555 O O . GLY B 1 25 ? 1.386 6.723 16.547 1 98.94 25 GLY B O 1
ATOM 1556 N N . ALA B 1 26 ? 2.473 8.203 17.875 1 98.94 26 ALA B N 1
ATOM 1557 C CA . ALA B 1 26 ? 2.289 7.414 19.078 1 98.94 26 ALA B CA 1
ATOM 1558 C C . ALA B 1 26 ? 0.81 7.262 19.422 1 98.94 26 ALA B C 1
ATOM 1560 O O . ALA B 1 26 ? 0.359 6.176 19.797 1 98.94 26 ALA B O 1
ATOM 1561 N N . GLU B 1 27 ? 0.085 8.352 19.312 1 98.94 27 GLU B N 1
ATOM 1562 C CA . GLU B 1 27 ? -1.343 8.328 19.625 1 98.94 27 GLU B CA 1
ATOM 1563 C C . GLU B 1 27 ? -2.1 7.41 18.672 1 98.94 27 GLU B C 1
ATOM 1565 O O . GLU B 1 27 ? -3.016 6.699 19.078 1 98.94 27 GLU B O 1
ATOM 1570 N N . ILE B 1 28 ? -1.72 7.387 17.422 1 98.94 28 ILE B N 1
ATOM 1571 C CA . ILE B 1 28 ? -2.336 6.504 16.438 1 98.94 28 ILE B CA 1
ATOM 1572 C C . ILE B 1 28 ? -2.092 5.047 16.828 1 98.94 28 ILE B C 1
ATOM 1574 O O . ILE B 1 28 ? -3.02 4.234 16.828 1 98.94 28 ILE B O 1
ATOM 1578 N N . ALA B 1 29 ? -0.849 4.762 17.156 1 98.88 29 ALA B N 1
ATOM 1579 C CA . ALA B 1 29 ? -0.476 3.408 17.562 1 98.88 29 ALA B CA 1
ATOM 1580 C C . ALA B 1 29 ? -1.245 2.977 18.812 1 98.88 29 ALA B C 1
ATOM 1582 O O . ALA B 1 29 ? -1.761 1.858 18.875 1 98.88 29 ALA B O 1
ATOM 1583 N N . ARG B 1 30 ? -1.367 3.883 19.75 1 98.62 30 ARG B N 1
ATOM 1584 C CA . ARG B 1 30 ? -2.016 3.576 21.031 1 98.62 30 ARG B CA 1
ATOM 1585 C C . ARG B 1 30 ? -3.496 3.27 20.828 1 98.62 30 ARG B C 1
ATOM 1587 O O . ARG B 1 30 ? -4.102 2.557 21.625 1 98.62 30 ARG B O 1
ATOM 1594 N N . ARG B 1 31 ? -4.043 3.768 19.781 1 98.31 31 ARG B N 1
ATOM 1595 C CA . ARG B 1 31 ? -5.453 3.527 19.484 1 98.31 31 ARG B CA 1
ATOM 1596 C C . ARG B 1 31 ? -5.617 2.346 18.531 1 98.31 31 ARG B C 1
ATOM 1598 O O . ARG B 1 31 ? -6.691 2.141 17.969 1 98.31 31 ARG B O 1
ATOM 1605 N N . ASN B 1 32 ? -4.566 1.613 18.266 1 98.12 32 ASN B N 1
ATOM 1606 C CA . ASN B 1 32 ? -4.535 0.38 17.484 1 98.12 32 ASN B CA 1
ATOM 1607 C C . ASN B 1 32 ? -4.906 0.627 16.031 1 98.12 32 ASN B C 1
ATOM 1609 O O . ASN B 1 32 ? -5.594 -0.187 15.414 1 98.12 32 ASN B O 1
ATOM 1613 N N . ALA B 1 33 ? -4.598 1.79 15.531 1 98.75 33 ALA B N 1
ATOM 1614 C CA . ALA B 1 33 ? -4.723 2.104 14.109 1 98.75 33 ALA B CA 1
ATOM 1615 C C . ALA B 1 33 ? -3.383 1.954 13.398 1 98.75 33 ALA B C 1
ATOM 1617 O O . ALA B 1 33 ? -2.326 1.989 14.031 1 98.75 33 ALA B O 1
ATOM 1618 N N . VAL B 1 34 ? -3.496 1.7 12.117 1 98.88 34 VAL B N 1
ATOM 1619 C CA . VAL B 1 34 ? -2.273 1.654 11.32 1 98.88 34 VAL B CA 1
ATOM 1620 C C . VAL B 1 34 ? -1.915 3.059 10.836 1 98.88 34 VAL B C 1
ATOM 1622 O O . VAL B 1 34 ? -2.793 3.832 10.445 1 98.88 34 VAL B O 1
ATOM 1625 N N . LEU B 1 35 ? -0.647 3.389 10.984 1 98.94 35 LEU B N 1
ATOM 1626 C CA . LEU B 1 35 ? -0.146 4.652 10.453 1 98.94 35 LEU B CA 1
ATOM 1627 C C . LEU B 1 35 ? 0.329 4.484 9.008 1 98.94 35 LEU B C 1
ATOM 1629 O O . LEU B 1 35 ? 1.166 3.627 8.727 1 98.94 35 LEU B O 1
ATOM 1633 N N . LEU B 1 36 ? -0.219 5.266 8.117 1 98.94 36 LEU B N 1
ATOM 1634 C CA . LEU B 1 36 ? 0.264 5.387 6.75 1 98.94 36 LEU B CA 1
ATOM 1635 C C . LEU B 1 36 ? 1.003 6.703 6.551 1 98.94 36 LEU B C 1
ATOM 1637 O O . LEU B 1 36 ? 0.563 7.75 7.039 1 98.94 36 LEU B O 1
ATOM 1641 N N . THR B 1 37 ? 2.096 6.727 5.914 1 98.81 37 THR B N 1
ATOM 1642 C CA . THR B 1 37 ? 2.82 7.93 5.52 1 98.81 37 THR B CA 1
ATOM 1643 C C . THR B 1 37 ? 3.422 7.762 4.125 1 98.81 37 THR B C 1
ATOM 1645 O O . THR B 1 37 ? 3.365 6.68 3.545 1 98.81 37 THR B O 1
ATOM 1648 N N . GLY B 1 38 ? 4.023 8.805 3.68 1 98.25 38 GLY B N 1
ATOM 1649 C CA . GLY B 1 38 ? 4.781 8.734 2.439 1 98.25 38 GLY B CA 1
ATOM 1650 C C . GLY B 1 38 ? 6.129 8.062 2.602 1 98.25 38 GLY B C 1
ATOM 1651 O O . GLY B 1 38 ? 6.828 7.812 1.616 1 98.25 38 GLY B O 1
ATOM 1652 N N . GLY B 1 39 ? 6.578 7.809 3.797 1 98.31 39 GLY B N 1
ATOM 1653 C CA . GLY B 1 39 ? 7.691 6.926 4.113 1 98.31 39 GLY B CA 1
ATOM 1654 C C . GLY B 1 39 ? 9.023 7.648 4.152 1 98.31 39 GLY B C 1
ATOM 1655 O O . GLY B 1 39 ? 10.039 7.066 4.551 1 98.31 39 GLY B O 1
ATOM 1656 N N . GLY B 1 40 ? 9.102 8.906 3.746 1 97.38 40 GLY B N 1
ATOM 1657 C CA . GLY B 1 40 ? 10.367 9.609 3.645 1 97.38 40 GLY B CA 1
ATOM 1658 C C . GLY B 1 40 ? 10.766 10.305 4.934 1 97.38 40 GLY B C 1
ATOM 1659 O O . GLY B 1 40 ? 10.461 9.82 6.027 1 97.38 40 GLY B O 1
ATOM 1660 N N . SER B 1 41 ? 11.469 11.422 4.836 1 98 41 SER B N 1
ATOM 1661 C CA . SER B 1 41 ? 12.039 12.148 5.969 1 98 41 SER B CA 1
ATOM 1662 C C . SER B 1 41 ? 11.055 13.172 6.52 1 98 41 SER B C 1
ATOM 1664 O O . SER B 1 41 ? 9.914 13.258 6.055 1 98 41 SER B O 1
ATOM 1666 N N . GLY B 1 42 ? 11.406 13.922 7.602 1 98.56 42 GLY B N 1
ATOM 1667 C CA . GLY B 1 42 ? 10.609 15.008 8.148 1 98.56 42 GLY B CA 1
ATOM 1668 C C . GLY B 1 42 ? 9.438 14.531 8.992 1 98.56 42 GLY B C 1
ATOM 1669 O O . GLY B 1 42 ? 9.609 13.688 9.875 1 98.56 42 GLY B O 1
ATOM 1670 N N . VAL B 1 43 ? 8.336 15.07 8.672 1 98.88 43 VAL B N 1
ATOM 1671 C CA . VAL B 1 43 ? 7.121 14.758 9.414 1 98.88 43 VAL B CA 1
ATOM 1672 C C . VAL B 1 43 ? 6.809 13.273 9.289 1 98.88 43 VAL B C 1
ATOM 1674 O O . VAL B 1 43 ? 6.445 12.625 10.273 1 98.88 43 VAL B O 1
ATOM 1677 N N . MET B 1 44 ? 6.945 12.734 8.117 1 98.75 44 MET B N 1
ATOM 1678 C CA . MET B 1 44 ? 6.648 11.328 7.867 1 98.75 44 MET B CA 1
ATOM 1679 C C . MET B 1 44 ? 7.539 10.422 8.719 1 98.75 44 MET B C 1
ATOM 1681 O O . MET B 1 44 ? 7.059 9.453 9.312 1 98.75 44 MET B O 1
ATOM 1685 N N . GLU B 1 45 ? 8.812 10.758 8.836 1 98.88 45 GLU B N 1
ATOM 1686 C CA . GLU B 1 45 ? 9.75 9.992 9.641 1 98.88 45 GLU B CA 1
ATOM 1687 C C . GLU B 1 45 ? 9.43 10.117 11.125 1 98.88 45 GLU B C 1
ATOM 1689 O O . GLU B 1 45 ? 9.438 9.117 11.852 1 98.88 45 GLU B O 1
ATOM 1694 N N . ALA B 1 46 ? 9.188 11.312 11.562 1 98.94 46 ALA B N 1
ATOM 1695 C CA . ALA B 1 46 ? 8.891 11.562 12.969 1 98.94 46 ALA B CA 1
ATOM 1696 C C . ALA B 1 46 ? 7.633 10.82 13.406 1 98.94 46 ALA B C 1
ATOM 1698 O O . ALA B 1 46 ? 7.617 10.18 14.461 1 98.94 46 ALA B O 1
ATOM 1699 N N . ALA B 1 47 ? 6.562 10.93 12.625 1 98.94 47 ALA B N 1
ATOM 1700 C CA . ALA B 1 47 ? 5.332 10.203 12.93 1 98.94 47 ALA B CA 1
ATOM 1701 C C . ALA B 1 47 ? 5.574 8.703 12.969 1 98.94 47 ALA B C 1
ATOM 1703 O O . ALA B 1 47 ? 5.066 8 13.852 1 98.94 47 ALA B O 1
ATOM 1704 N N . SER B 1 48 ? 6.344 8.195 12 1 98.94 48 SER B N 1
ATOM 1705 C CA . SER B 1 48 ? 6.676 6.777 11.953 1 98.94 48 SER B CA 1
ATOM 1706 C C . SER B 1 48 ? 7.414 6.34 13.219 1 98.94 48 SER B C 1
ATOM 1708 O O . SER B 1 48 ? 7.102 5.301 13.797 1 98.94 48 SER B O 1
ATOM 1710 N N . LYS B 1 49 ? 8.383 7.168 13.609 1 98.94 49 LYS B N 1
ATOM 1711 C CA . LYS B 1 49 ? 9.141 6.871 14.82 1 98.94 49 LYS B CA 1
ATOM 1712 C C . LYS B 1 49 ? 8.227 6.789 16.031 1 98.94 49 LYS B C 1
ATOM 1714 O O . LYS B 1 49 ? 8.312 5.836 16.812 1 98.94 49 LYS B O 1
ATOM 1719 N N . GLY B 1 50 ? 7.41 7.801 16.172 1 98.94 50 GLY B N 1
ATOM 1720 C CA . GLY B 1 50 ? 6.48 7.805 17.297 1 98.94 50 GLY B CA 1
ATOM 1721 C C . GLY B 1 50 ? 5.586 6.578 17.328 1 98.94 50 GLY B C 1
ATOM 1722 O O . GLY B 1 50 ? 5.398 5.977 18.391 1 98.94 50 GLY B O 1
ATOM 1723 N N . ALA B 1 51 ? 5.027 6.219 16.172 1 98.94 51 ALA B N 1
ATOM 1724 C CA . ALA B 1 51 ? 4.156 5.047 16.094 1 98.94 51 ALA B CA 1
ATOM 1725 C C . ALA B 1 51 ? 4.922 3.771 16.438 1 98.94 51 ALA B C 1
ATOM 1727 O O . ALA B 1 51 ? 4.441 2.941 17.219 1 98.94 51 ALA B O 1
ATOM 1728 N N . LYS B 1 52 ? 6.121 3.621 15.883 1 98.69 52 LYS B N 1
ATOM 1729 C CA . LYS B 1 52 ? 6.918 2.416 16.094 1 98.69 52 LYS B CA 1
ATOM 1730 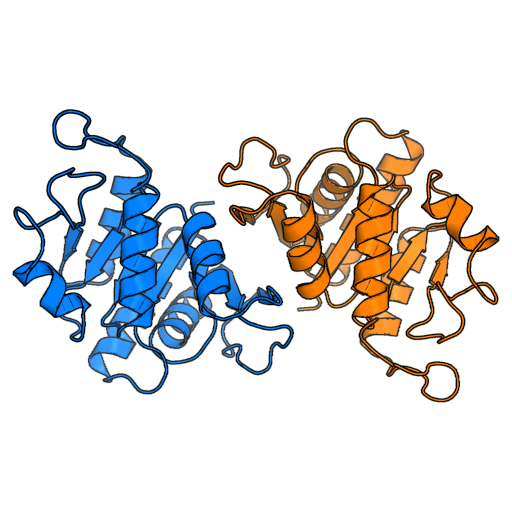C C . LYS B 1 52 ? 7.293 2.256 17.562 1 98.69 52 LYS B C 1
ATOM 1732 O O . LYS B 1 52 ? 7.203 1.158 18.109 1 98.69 52 LYS B O 1
ATOM 1737 N N . GLU B 1 53 ? 7.715 3.334 18.141 1 98.69 53 GLU B N 1
ATOM 1738 C CA . GLU B 1 53 ? 8.125 3.301 19.547 1 98.69 53 GLU B CA 1
ATOM 1739 C C . GLU B 1 53 ? 6.945 2.975 20.453 1 98.69 53 GLU B C 1
ATOM 1741 O O . GLU B 1 53 ? 7.129 2.449 21.547 1 98.69 53 GLU B O 1
ATOM 1746 N N . ALA B 1 54 ? 5.75 3.258 20 1 98.81 54 ALA B N 1
ATOM 1747 C CA . ALA B 1 54 ? 4.551 2.953 20.781 1 98.81 54 ALA B CA 1
ATOM 1748 C C . ALA B 1 54 ? 3.994 1.581 20.406 1 98.81 54 ALA B C 1
ATOM 1750 O O . ALA B 1 54 ? 2.91 1.202 20.859 1 98.81 54 ALA B O 1
ATOM 1751 N N . GLY B 1 55 ? 4.723 0.826 19.531 1 98.38 55 GLY B N 1
ATOM 1752 C CA . GLY B 1 55 ? 4.359 -0.546 19.219 1 98.38 55 GLY B CA 1
ATOM 1753 C C . GLY B 1 55 ? 3.354 -0.648 18.078 1 98.38 55 GLY B C 1
ATOM 1754 O O . GLY B 1 55 ? 2.65 -1.653 17.969 1 98.38 55 GLY B O 1
ATOM 1755 N N . GLY B 1 56 ? 3.252 0.398 17.312 1 98.69 56 GLY B N 1
ATOM 1756 C CA . GLY B 1 56 ? 2.248 0.428 16.25 1 98.69 56 GLY B CA 1
ATOM 1757 C C . GLY B 1 56 ? 2.742 -0.153 14.945 1 98.69 56 GLY B C 1
ATOM 1758 O O . GLY B 1 56 ? 3.91 -0.525 14.828 1 98.69 56 GLY B O 1
ATOM 1759 N N . LEU B 1 57 ? 1.868 -0.309 13.984 1 98.75 57 LEU B N 1
ATOM 1760 C CA . LEU B 1 57 ? 2.143 -0.742 12.625 1 98.75 57 LEU B CA 1
ATOM 1761 C C . LEU B 1 57 ? 2.26 0.456 11.688 1 98.75 57 LEU B C 1
ATOM 1763 O O . LEU B 1 57 ? 1.356 1.293 11.625 1 98.75 57 LEU B O 1
ATOM 1767 N N . VAL B 1 58 ? 3.385 0.547 11.023 1 98.88 58 VAL B N 1
ATOM 1768 C CA . VAL B 1 58 ? 3.639 1.679 10.133 1 98.88 58 VAL B CA 1
ATOM 1769 C C . VAL B 1 58 ? 3.861 1.18 8.711 1 98.88 58 VAL B C 1
ATOM 1771 O O . VAL B 1 58 ? 4.738 0.346 8.469 1 98.88 58 VAL B O 1
ATOM 1774 N N . ILE B 1 59 ? 3.064 1.632 7.785 1 98.88 59 ILE B N 1
ATOM 1775 C CA . ILE B 1 59 ? 3.207 1.327 6.363 1 98.88 59 ILE B CA 1
ATOM 1776 C C . ILE B 1 59 ? 3.576 2.596 5.598 1 98.88 59 ILE B C 1
ATOM 1778 O O . ILE B 1 59 ? 2.912 3.625 5.734 1 98.88 59 ILE B O 1
ATOM 1782 N N . GLY B 1 60 ? 4.664 2.588 4.906 1 98.81 60 GLY B N 1
ATOM 1783 C CA . GLY B 1 60 ? 5.043 3.678 4.023 1 98.81 60 GLY B CA 1
ATOM 1784 C C . GLY B 1 60 ? 4.59 3.471 2.588 1 98.81 60 GLY B C 1
ATOM 1785 O O . GLY B 1 60 ? 4.883 2.436 1.984 1 98.81 60 GLY B O 1
ATOM 1786 N N . ILE B 1 61 ? 3.854 4.375 2.064 1 98.75 61 ILE B N 1
ATOM 1787 C CA . ILE B 1 61 ? 3.523 4.402 0.644 1 98.75 61 ILE B CA 1
ATOM 1788 C C . ILE B 1 61 ? 4.562 5.234 -0.111 1 98.75 61 ILE B C 1
ATOM 1790 O O . ILE B 1 61 ? 4.488 6.465 -0.127 1 98.75 61 ILE B O 1
ATOM 1794 N N . LEU B 1 62 ? 5.477 4.578 -0.804 1 98.5 62 LEU B N 1
ATOM 1795 C CA . LEU B 1 62 ? 6.676 5.219 -1.33 1 98.5 62 LEU B CA 1
ATOM 1796 C C . LEU B 1 62 ? 6.551 5.465 -2.83 1 98.5 62 LEU B C 1
ATOM 1798 O O . LEU B 1 62 ? 5.922 4.676 -3.541 1 98.5 62 LEU B O 1
ATOM 1802 N N . ALA B 1 63 ? 7.184 6.535 -3.223 1 97.06 63 ALA B N 1
ATOM 1803 C CA . ALA B 1 63 ? 7.348 6.773 -4.656 1 97.06 63 ALA B CA 1
ATOM 1804 C C . ALA B 1 63 ? 8.477 5.918 -5.227 1 97.06 63 ALA B C 1
ATOM 1806 O O . ALA B 1 63 ? 9.43 5.59 -4.52 1 97.06 63 ALA B O 1
ATOM 1807 N N . GLY B 1 64 ? 8.344 5.562 -6.473 1 96.06 64 GLY B N 1
ATOM 1808 C CA . GLY B 1 64 ? 9.383 4.816 -7.16 1 96.06 64 GLY B CA 1
ATOM 1809 C C . GLY B 1 64 ? 9.398 3.344 -6.801 1 96.06 64 GLY B C 1
ATOM 1810 O O . GLY B 1 64 ? 8.391 2.807 -6.324 1 96.06 64 GLY B O 1
ATOM 1811 N N . ASP B 1 65 ? 10.5 2.664 -7.109 1 94.25 65 ASP B N 1
ATOM 1812 C CA . ASP B 1 65 ? 10.578 1.213 -6.984 1 94.25 65 ASP B CA 1
ATOM 1813 C C . ASP B 1 65 ? 11.664 0.805 -5.988 1 94.25 65 ASP B C 1
ATOM 1815 O O . ASP B 1 65 ? 12.086 -0.355 -5.957 1 94.25 65 ASP B O 1
ATOM 1819 N N . SER B 1 66 ? 12.141 1.773 -5.281 1 93.94 66 SER B N 1
ATOM 1820 C CA . SER B 1 66 ? 13.227 1.496 -4.348 1 93.94 66 SER B CA 1
ATOM 1821 C C . SER B 1 66 ? 12.836 1.858 -2.918 1 93.94 66 SER B C 1
ATOM 1823 O O . SER B 1 66 ? 12.023 2.758 -2.701 1 93.94 66 SER B O 1
ATOM 1825 N N . THR B 1 67 ? 13.492 1.151 -2.008 1 95.44 67 THR B N 1
ATOM 1826 C CA . THR B 1 67 ? 13.258 1.451 -0.599 1 95.44 67 THR B CA 1
ATOM 1827 C C . THR B 1 67 ? 14.352 2.363 -0.053 1 95.44 67 THR B C 1
ATOM 1829 O O . THR B 1 67 ? 14.43 2.596 1.155 1 95.44 67 THR B O 1
ATOM 1832 N N . ASP B 1 68 ? 15.125 2.924 -0.858 1 94.06 68 ASP B N 1
ATOM 1833 C CA . ASP B 1 68 ? 16.25 3.736 -0.417 1 94.06 68 ASP B CA 1
ATOM 1834 C C . ASP B 1 68 ? 15.773 4.992 0.308 1 94.06 68 ASP B C 1
ATOM 1836 O O . ASP B 1 68 ? 16.469 5.516 1.181 1 94.06 68 ASP B O 1
ATOM 1840 N N . VAL B 1 69 ? 14.609 5.496 -0.045 1 91.5 69 VAL B N 1
ATOM 1841 C CA . VAL B 1 69 ? 14.102 6.738 0.521 1 91.5 69 VAL B CA 1
ATOM 1842 C C . VAL B 1 69 ? 13.281 6.441 1.776 1 91.5 69 VAL B C 1
ATOM 1844 O O . VAL B 1 69 ? 12.828 7.359 2.459 1 91.5 69 VAL B O 1
ATOM 1847 N N . ALA B 1 70 ? 13.055 5.152 2.051 1 97 70 ALA B N 1
ATOM 1848 C CA . ALA B 1 70 ? 12.266 4.758 3.213 1 97 70 ALA B CA 1
ATOM 1849 C C . ALA B 1 70 ? 12.977 5.129 4.512 1 97 70 ALA B C 1
ATOM 1851 O O . ALA B 1 70 ? 14.18 4.902 4.652 1 97 70 ALA B O 1
ATOM 1852 N N . ASN B 1 71 ? 12.258 5.777 5.438 1 98.06 71 ASN B N 1
ATOM 1853 C CA . ASN B 1 71 ? 12.836 5.977 6.758 1 98.06 71 ASN B CA 1
ATOM 1854 C C . ASN B 1 71 ? 12.945 4.66 7.527 1 98.06 71 ASN B C 1
ATOM 1856 O O . ASN B 1 71 ? 12.336 3.66 7.141 1 98.06 71 ASN B O 1
ATOM 1860 N N . ASP B 1 72 ? 13.617 4.637 8.648 1 97.75 72 ASP B N 1
ATOM 1861 C CA . ASP B 1 72 ? 14.016 3.412 9.336 1 97.75 72 ASP B CA 1
ATOM 1862 C C . ASP B 1 72 ? 12.883 2.877 10.211 1 97.75 72 ASP B C 1
ATOM 1864 O O . ASP B 1 72 ? 13.016 1.817 10.82 1 97.75 72 ASP B O 1
ATOM 1868 N N . TYR B 1 73 ? 11.742 3.57 10.25 1 98.62 73 TYR B N 1
ATOM 1869 C CA . TYR B 1 73 ? 10.727 3.219 11.227 1 98.62 73 TYR B CA 1
ATOM 1870 C C . TYR B 1 73 ? 9.523 2.562 10.562 1 98.62 73 TYR B C 1
ATOM 1872 O O . TYR B 1 73 ? 8.508 2.301 11.211 1 98.62 73 TYR B O 1
ATOM 1880 N N . LEU B 1 74 ? 9.633 2.299 9.273 1 98.56 74 LEU B N 1
ATOM 1881 C CA . LEU B 1 74 ? 8.555 1.607 8.578 1 98.56 74 LEU B CA 1
ATOM 1882 C C . LEU B 1 74 ? 8.586 0.113 8.875 1 98.56 74 LEU B C 1
ATOM 1884 O O . LEU B 1 74 ? 9.656 -0.492 8.93 1 98.56 74 LEU B O 1
ATOM 1888 N N . ASP B 1 75 ? 7.426 -0.449 9.086 1 98.5 75 ASP B N 1
ATOM 1889 C CA . ASP B 1 75 ? 7.32 -1.904 9.125 1 98.5 75 ASP B CA 1
ATOM 1890 C C . ASP B 1 75 ? 7.293 -2.484 7.711 1 98.5 75 ASP B C 1
ATOM 1892 O O . ASP B 1 75 ? 7.898 -3.525 7.449 1 98.5 75 ASP B O 1
ATOM 1896 N N . VAL B 1 76 ? 6.543 -1.875 6.848 1 98.5 76 VAL B N 1
ATOM 1897 C CA . VAL B 1 76 ? 6.398 -2.359 5.477 1 98.5 76 VAL B CA 1
ATOM 1898 C C . VAL B 1 76 ? 6.438 -1.184 4.504 1 98.5 76 VAL B C 1
ATOM 1900 O O . VAL B 1 76 ? 5.523 -0.358 4.484 1 98.5 76 VAL B O 1
ATOM 1903 N N . PRO B 1 77 ? 7.48 -1.036 3.777 1 98.56 77 PRO B N 1
ATOM 1904 C CA . PRO B 1 77 ? 7.461 -0.092 2.658 1 98.56 77 PRO B CA 1
ATOM 1905 C C . PRO B 1 77 ? 6.711 -0.631 1.444 1 98.56 77 PRO B C 1
ATOM 1907 O O . PRO B 1 77 ? 6.992 -1.738 0.979 1 98.56 77 PRO B O 1
ATOM 1910 N N . ILE B 1 78 ? 5.727 0.049 0.994 1 98.56 78 ILE B N 1
ATOM 1911 C CA . ILE B 1 78 ? 5.051 -0.219 -0.271 1 98.56 78 ILE B CA 1
ATOM 1912 C C . ILE B 1 78 ? 5.633 0.673 -1.366 1 98.56 78 ILE B C 1
ATOM 1914 O O . ILE B 1 78 ? 5.383 1.881 -1.387 1 98.56 78 ILE B O 1
ATOM 1918 N N . THR B 1 79 ? 6.43 0.123 -2.248 1 98.12 79 THR B N 1
ATOM 1919 C CA . THR B 1 79 ? 6.965 0.864 -3.385 1 98.12 79 THR B CA 1
ATOM 1920 C C . THR B 1 79 ? 5.965 0.878 -4.539 1 98.12 79 THR B C 1
ATOM 1922 O O . THR B 1 79 ? 5.762 -0.14 -5.203 1 98.12 79 THR B O 1
ATOM 1925 N N . THR B 1 80 ? 5.449 2.057 -4.898 1 97.62 80 THR B N 1
ATOM 1926 C CA . THR B 1 80 ? 4.32 2.107 -5.816 1 97.62 80 THR B CA 1
ATOM 1927 C C . THR B 1 80 ? 4.797 2.029 -7.266 1 97.62 80 THR B C 1
ATOM 1929 O O . THR B 1 80 ? 4.012 1.721 -8.164 1 97.62 80 THR B O 1
ATOM 1932 N N . GLY B 1 81 ? 6.051 2.338 -7.531 1 96.94 81 GLY B N 1
ATOM 1933 C CA . GLY B 1 81 ? 6.543 2.482 -8.891 1 96.94 81 GLY B CA 1
ATOM 1934 C C . GLY B 1 81 ? 6.074 3.76 -9.562 1 96.94 81 GLY B C 1
ATOM 1935 O O . GLY B 1 81 ? 6.398 4.012 -10.727 1 96.94 81 GLY B O 1
ATOM 1936 N N . LEU B 1 82 ? 5.348 4.562 -8.852 1 96.69 82 LEU B N 1
ATOM 1937 C CA . LEU B 1 82 ? 4.754 5.789 -9.383 1 96.69 82 LEU B CA 1
ATOM 1938 C C . LEU B 1 82 ? 5.602 7.004 -9.016 1 96.69 82 LEU B C 1
ATOM 1940 O O . LEU B 1 82 ? 6.387 6.953 -8.062 1 96.69 82 LEU B O 1
ATOM 1944 N N . HIS B 1 83 ? 5.391 8.039 -9.781 1 95.25 83 HIS B N 1
ATOM 1945 C CA . HIS B 1 83 ? 5.98 9.32 -9.391 1 95.25 83 HIS B CA 1
ATOM 1946 C C . HIS B 1 83 ? 5.328 9.859 -8.125 1 95.25 83 HIS B C 1
ATOM 1948 O O . HIS B 1 83 ? 4.277 9.367 -7.699 1 95.25 83 HIS B O 1
ATOM 1954 N N . PHE B 1 84 ? 5.973 10.828 -7.562 1 93.69 84 PHE B N 1
ATOM 1955 C CA . PHE B 1 84 ? 5.598 11.289 -6.227 1 93.69 84 PHE B CA 1
ATOM 1956 C C . PHE B 1 84 ? 4.16 11.797 -6.215 1 93.69 84 PHE B C 1
ATOM 1958 O O . PHE B 1 84 ? 3.453 11.648 -5.215 1 93.69 84 PHE B O 1
ATOM 1965 N N . ASP B 1 85 ? 3.746 12.461 -7.258 1 93.19 85 ASP B N 1
ATOM 1966 C CA . ASP B 1 85 ? 2.416 13.055 -7.285 1 93.19 85 ASP B CA 1
ATOM 1967 C C . ASP B 1 85 ? 1.33 11.984 -7.348 1 93.19 85 ASP B C 1
ATOM 1969 O O . ASP B 1 85 ? 0.343 12.047 -6.613 1 93.19 85 ASP B O 1
ATOM 1973 N N . PHE B 1 86 ? 1.472 10.914 -8.109 1 95.81 86 PHE B N 1
ATOM 1974 C CA . PHE B 1 86 ? 0.511 9.82 -8.172 1 95.81 86 PHE B CA 1
ATOM 1975 C C . PHE B 1 86 ? 0.574 8.969 -6.91 1 95.81 86 PHE B C 1
ATOM 1977 O O . PHE B 1 86 ? -0.456 8.508 -6.414 1 95.81 86 PHE B O 1
ATOM 1984 N N . ARG B 1 87 ? 1.77 8.711 -6.43 1 97.5 87 ARG B N 1
ATOM 1985 C CA . ARG B 1 87 ? 1.94 8.016 -5.16 1 97.5 87 ARG B CA 1
ATOM 1986 C C . ARG B 1 87 ? 1.139 8.695 -4.055 1 97.5 87 ARG B C 1
ATOM 1988 O O . ARG B 1 87 ? 0.523 8.016 -3.225 1 97.5 87 ARG B O 1
ATOM 1995 N N . SER B 1 88 ? 1.133 10.023 -4.004 1 98.06 88 SER B N 1
ATOM 1996 C CA . SER B 1 88 ? 0.38 10.773 -3.002 1 98.06 88 SER B CA 1
ATOM 1997 C C . SER B 1 88 ? -1.106 10.438 -3.064 1 98.06 88 SER B C 1
ATOM 1999 O O . SER B 1 88 ? -1.777 10.367 -2.031 1 98.06 88 SER B O 1
ATOM 2001 N N . LEU B 1 89 ? -1.613 10.242 -4.254 1 98 89 LEU B N 1
ATOM 2002 C CA . LEU B 1 89 ? -3.025 9.914 -4.406 1 98 89 LEU B CA 1
ATOM 2003 C C . LEU B 1 89 ? -3.318 8.523 -3.854 1 98 89 LEU B C 1
ATOM 2005 O O . LEU B 1 89 ? -4.375 8.297 -3.256 1 98 89 LEU B O 1
ATOM 2009 N N . VAL B 1 90 ? -2.395 7.562 -4.012 1 98.56 90 VAL B N 1
ATOM 2010 C CA . VAL B 1 90 ? -2.559 6.234 -3.43 1 98.56 90 VAL B CA 1
ATOM 2011 C C . VAL B 1 90 ? -2.621 6.34 -1.908 1 98.56 90 VAL B C 1
ATOM 2013 O O . VAL B 1 90 ? -3.443 5.684 -1.267 1 98.56 90 VAL B O 1
ATOM 2016 N N . LEU B 1 91 ? -1.755 7.188 -1.324 1 98.69 91 LEU B N 1
ATOM 2017 C CA . LEU B 1 91 ? -1.774 7.422 0.116 1 98.69 91 LEU B CA 1
ATOM 2018 C C . LEU B 1 91 ? -3.137 7.941 0.565 1 98.69 91 LEU B C 1
ATOM 2020 O O . LEU B 1 91 ? -3.725 7.41 1.511 1 98.69 91 LEU B O 1
ATOM 2024 N N . VAL B 1 92 ? -3.641 8.953 -0.151 1 98.62 92 VAL B N 1
ATOM 2025 C CA . VAL B 1 92 ? -4.91 9.578 0.198 1 98.62 92 VAL B CA 1
ATOM 2026 C C . VAL B 1 92 ? -6.039 8.555 0.085 1 98.62 92 VAL B C 1
ATOM 2028 O O . VAL B 1 92 ? -6.832 8.391 1.015 1 98.62 92 VAL B O 1
ATOM 2031 N N . HIS B 1 93 ? -6.047 7.797 -0.979 1 98.12 93 HIS B N 1
ATOM 2032 C CA . HIS B 1 93 ? -7.109 6.824 -1.207 1 98.12 93 HIS B CA 1
ATOM 2033 C C . HIS B 1 93 ? -7.051 5.695 -0.182 1 98.12 93 HIS B C 1
ATOM 2035 O O . HIS B 1 93 ? -8.078 5.113 0.162 1 98.12 93 HIS B O 1
ATOM 2041 N N . SER B 1 94 ? -5.918 5.441 0.376 1 98.5 94 SER B N 1
ATOM 2042 C CA . SER B 1 94 ? -5.727 4.301 1.268 1 98.5 94 SER B CA 1
ATOM 2043 C C . SER B 1 94 ? -6.078 4.66 2.707 1 98.5 94 SER B C 1
ATOM 2045 O O . SER B 1 94 ? -6.082 3.795 3.586 1 98.5 94 SER B O 1
ATOM 2047 N N . SER B 1 95 ? -6.383 5.895 2.959 1 98.38 95 SER B N 1
ATOM 2048 C CA . SER B 1 95 ? -6.562 6.328 4.34 1 98.38 95 SER B CA 1
ATOM 2049 C C . SER B 1 95 ? -8.039 6.531 4.668 1 98.38 95 SER B C 1
ATOM 2051 O O . SER B 1 95 ? -8.836 6.859 3.785 1 98.38 95 SER B O 1
ATOM 2053 N N . ASP B 1 96 ? -8.383 6.301 5.918 1 98.38 96 ASP B N 1
ATOM 2054 C CA . ASP B 1 96 ? -9.719 6.605 6.418 1 98.38 96 ASP B CA 1
ATOM 2055 C C . ASP B 1 96 ? -9.812 8.062 6.871 1 98.38 96 ASP B C 1
ATOM 2057 O O . ASP B 1 96 ? -10.891 8.656 6.832 1 98.38 96 ASP B O 1
ATOM 2061 N N . ALA B 1 97 ? -8.758 8.625 7.289 1 98.75 97 ALA B N 1
ATOM 2062 C CA . ALA B 1 97 ? -8.586 10.023 7.66 1 98.75 97 ALA B CA 1
ATOM 2063 C C . ALA B 1 97 ? -7.125 10.445 7.555 1 98.75 97 ALA B C 1
ATOM 2065 O O . ALA B 1 97 ? -6.23 9.594 7.527 1 98.75 97 ALA B O 1
ATOM 2066 N N . LEU B 1 98 ? -6.941 11.758 7.48 1 98.94 98 LEU B N 1
ATOM 2067 C CA . LEU B 1 98 ? -5.582 12.289 7.391 1 98.94 98 LEU B CA 1
ATOM 2068 C C . LEU B 1 98 ? -5.336 13.336 8.469 1 98.94 98 LEU B C 1
ATOM 2070 O O . LEU B 1 98 ? -6.258 14.047 8.875 1 98.94 98 LEU B O 1
ATOM 2074 N N . ILE B 1 99 ? -4.09 13.398 8.859 1 99 99 ILE B N 1
ATOM 2075 C CA . ILE B 1 99 ? -3.613 14.461 9.742 1 99 99 ILE B CA 1
ATOM 2076 C C . ILE B 1 99 ? -2.475 15.219 9.062 1 99 99 ILE B C 1
ATOM 2078 O O . ILE B 1 99 ? -1.49 14.617 8.633 1 99 99 ILE B O 1
ATOM 2082 N N . MET B 1 100 ? -2.672 16.516 8.953 1 98.94 100 MET B N 1
ATOM 2083 C CA . MET B 1 100 ? -1.697 17.375 8.289 1 98.94 100 MET B CA 1
ATOM 2084 C C . MET B 1 100 ? -0.859 18.141 9.305 1 98.94 100 MET B C 1
ATOM 2086 O O . MET B 1 100 ? -1.403 18.797 10.203 1 98.94 100 MET B O 1
ATOM 2090 N N . ILE B 1 101 ? 0.422 18.062 9.188 1 98.94 101 ILE B N 1
ATOM 2091 C CA . ILE B 1 101 ? 1.381 18.734 10.062 1 98.94 101 ILE B CA 1
ATOM 2092 C C . ILE B 1 101 ? 2.34 19.578 9.227 1 98.94 101 ILE B C 1
ATOM 2094 O O . ILE B 1 101 ? 3.096 19.031 8.414 1 98.94 101 ILE B O 1
ATOM 2098 N N . ARG B 1 102 ? 2.295 20.906 9.391 1 98.56 102 ARG B N 1
ATOM 2099 C CA . ARG B 1 102 ? 3.09 21.859 8.609 1 98.56 102 ARG B CA 1
ATOM 2100 C C . ARG B 1 102 ? 2.85 21.672 7.113 1 98.56 102 ARG B C 1
ATOM 2102 O O . ARG B 1 102 ? 1.756 21.938 6.617 1 98.56 102 ARG B O 1
ATOM 2109 N N . GLY B 1 103 ? 3.826 21.438 6.441 1 98.19 103 GLY B N 1
ATOM 2110 C CA . GLY B 1 103 ? 3.674 21.016 5.059 1 98.19 103 GLY B CA 1
ATOM 2111 C C . GLY B 1 103 ? 4.023 22.094 4.062 1 98.19 103 GLY B C 1
ATOM 2112 O O . GLY B 1 103 ? 3.895 23.281 4.363 1 98.19 103 GLY B O 1
ATOM 2113 N N . GLY B 1 104 ? 4.449 21.688 2.855 1 97.19 104 GLY B N 1
ATOM 2114 C CA . GLY B 1 104 ? 4.664 22.531 1.688 1 97.19 104 GLY B CA 1
ATOM 2115 C C . GLY B 1 104 ? 3.66 22.281 0.579 1 97.19 104 GLY B C 1
ATOM 2116 O O . GLY B 1 104 ? 2.496 21.984 0.846 1 97.19 104 GLY B O 1
ATOM 2117 N N . ASN B 1 105 ? 4.055 22.5 -0.644 1 96.69 105 ASN B N 1
ATOM 2118 C CA . ASN B 1 105 ? 3.16 22.391 -1.793 1 96.69 105 ASN B CA 1
ATOM 2119 C C . ASN B 1 105 ? 2.682 20.969 -1.996 1 96.69 105 ASN B C 1
ATOM 2121 O O . ASN B 1 105 ? 1.532 20.734 -2.377 1 96.69 105 ASN B O 1
ATOM 2125 N N . GLY B 1 106 ? 3.557 19.953 -1.829 1 96.94 106 GLY B N 1
ATOM 2126 C CA . GLY B 1 106 ? 3.133 18.562 -1.914 1 96.94 106 GLY B CA 1
ATOM 2127 C C . GLY B 1 106 ? 2.039 18.219 -0.923 1 96.94 106 GLY B C 1
ATOM 2128 O O . GLY B 1 106 ? 1.083 17.516 -1.267 1 96.94 106 GLY B O 1
ATOM 2129 N N . THR B 1 107 ? 2.186 18.719 0.256 1 98.19 107 THR B N 1
ATOM 2130 C CA . THR B 1 107 ? 1.187 18.484 1.294 1 98.19 107 THR B CA 1
ATOM 2131 C C . THR B 1 107 ? -0.143 19.141 0.917 1 98.19 107 THR B C 1
ATOM 2133 O O . THR B 1 107 ? -1.206 18.547 1.12 1 98.19 107 THR B O 1
ATOM 2136 N N . LEU B 1 108 ? -0.036 20.297 0.376 1 97.75 108 LEU B N 1
ATOM 2137 C CA . LEU B 1 108 ? -1.229 20.984 -0.102 1 97.75 108 LEU B CA 1
ATOM 2138 C C . LEU B 1 108 ? -1.95 20.156 -1.158 1 97.75 108 LEU B C 1
ATOM 2140 O O . LEU B 1 108 ? -3.18 20.078 -1.156 1 97.75 108 LEU B O 1
ATOM 2144 N N . GLY B 1 109 ? -1.234 19.594 -2.051 1 97.88 109 GLY B N 1
ATOM 2145 C CA . GLY B 1 109 ? -1.822 18.688 -3.033 1 97.88 109 GLY B CA 1
ATOM 2146 C C . GLY B 1 109 ? -2.559 17.531 -2.408 1 97.88 109 GLY B C 1
ATOM 2147 O O . GLY B 1 109 ? -3.652 17.172 -2.848 1 97.88 109 GLY B O 1
ATOM 2148 N N . GLU B 1 110 ? -1.944 16.891 -1.399 1 98.62 110 GLU B N 1
ATOM 2149 C CA . GLU B 1 110 ? -2.58 15.773 -0.703 1 98.62 110 GLU B CA 1
ATOM 2150 C C . GLU B 1 110 ? -3.854 16.219 0.01 1 98.62 110 GLU B C 1
ATOM 2152 O O . GLU B 1 110 ? -4.855 15.508 0.011 1 98.62 110 GLU B O 1
ATOM 2157 N N . LEU B 1 111 ? -3.791 17.422 0.588 1 98.44 111 LEU B N 1
ATOM 2158 C CA . LEU B 1 111 ? -4.988 17.984 1.206 1 98.44 111 LEU B CA 1
ATOM 2159 C C . LEU B 1 111 ? -6.102 18.156 0.178 1 98.44 111 LEU B C 1
ATOM 2161 O O . LEU B 1 111 ? -7.25 17.781 0.432 1 98.44 111 LEU B O 1
ATOM 2165 N N . SER B 1 112 ? -5.801 18.766 -0.942 1 97.81 112 SER B N 1
ATOM 2166 C CA . SER B 1 112 ? -6.77 18.969 -2.012 1 97.81 112 SER B CA 1
ATOM 2167 C C . SER B 1 112 ? -7.387 17.656 -2.465 1 97.81 112 SER B C 1
ATOM 2169 O O . SER B 1 112 ? -8.602 17.547 -2.623 1 97.81 112 SER B O 1
ATOM 2171 N N . ALA B 1 113 ? -6.543 16.641 -2.635 1 97.5 113 ALA B N 1
ATOM 2172 C CA . ALA B 1 113 ? -7.016 15.32 -3.055 1 97.5 113 ALA B CA 1
ATOM 2173 C C . ALA B 1 113 ? -7.941 14.711 -2.006 1 97.5 113 ALA B C 1
ATOM 2175 O O . ALA B 1 113 ? -8.984 14.141 -2.344 1 97.5 113 ALA B O 1
ATOM 2176 N N . ALA B 1 114 ? -7.512 14.82 -0.753 1 97.69 114 ALA B N 1
ATOM 2177 C CA . ALA B 1 114 ? -8.352 14.297 0.324 1 97.69 114 ALA B CA 1
ATOM 2178 C C . ALA B 1 114 ? -9.727 14.961 0.315 1 97.69 114 ALA B C 1
ATOM 2180 O O . ALA B 1 114 ? -10.75 14.281 0.432 1 97.69 114 ALA B O 1
ATOM 2181 N N . TYR B 1 115 ? -9.719 16.25 0.152 1 96.81 115 TYR B N 1
ATOM 2182 C CA . TYR B 1 115 ? -10.945 17.031 0.098 1 96.81 115 TYR B CA 1
ATOM 2183 C C . TYR B 1 115 ? -11.828 16.578 -1.056 1 96.81 115 TYR B C 1
ATOM 2185 O O . TYR B 1 115 ? -13.023 16.328 -0.869 1 96.81 115 TYR B O 1
ATOM 2193 N N . MET B 1 116 ? -11.219 16.328 -2.195 1 94.88 116 MET B N 1
ATOM 2194 C CA . MET B 1 116 ? -11.953 15.938 -3.398 1 94.88 116 MET B CA 1
ATOM 2195 C C . MET B 1 116 ? -12.484 14.516 -3.285 1 94.88 116 MET B C 1
ATOM 2197 O O . MET B 1 116 ? -13.359 14.109 -4.051 1 94.88 116 MET B O 1
ATOM 2201 N N . ASN B 1 117 ? -12 13.773 -2.34 1 94.69 117 ASN B N 1
ATOM 2202 C CA . ASN B 1 117 ? -12.422 12.391 -2.154 1 94.69 117 ASN B CA 1
ATOM 2203 C C . ASN B 1 117 ? -13.188 12.211 -0.846 1 94.69 117 ASN B C 1
ATOM 2205 O O . ASN B 1 117 ? -13.336 11.086 -0.359 1 94.69 117 ASN B O 1
ATOM 2209 N N . LYS B 1 118 ? -13.539 13.297 -0.218 1 94.5 118 LYS B N 1
ATOM 2210 C CA . LYS B 1 118 ? -14.383 13.352 0.974 1 94.5 118 LYS B CA 1
ATOM 2211 C C . LYS B 1 118 ? -13.703 12.656 2.152 1 94.5 118 LYS B C 1
ATOM 2213 O O . LYS B 1 118 ? -14.375 12.039 2.984 1 94.5 118 LYS B O 1
ATOM 2218 N N . LYS B 1 119 ? -12.398 12.703 2.143 1 96 119 LYS B N 1
ATOM 2219 C CA . LYS B 1 119 ? -11.664 12.164 3.281 1 96 119 LYS B CA 1
ATOM 2220 C C . LYS B 1 119 ? -11.516 13.211 4.387 1 96 119 LYS B C 1
ATOM 2222 O O . LYS B 1 119 ? -11.109 14.344 4.125 1 96 119 LYS B O 1
ATOM 2227 N N . PRO B 1 120 ? -11.836 12.852 5.59 1 97.56 120 PRO B N 1
ATOM 2228 C CA . PRO B 1 120 ? -11.633 13.812 6.676 1 97.56 120 PRO B CA 1
ATOM 2229 C C . PRO B 1 120 ? -10.164 14.156 6.887 1 97.56 120 PRO B C 1
ATOM 2231 O O . PRO B 1 120 ? -9.305 13.273 6.848 1 97.56 120 PRO B O 1
ATOM 2234 N N . VAL B 1 121 ? -9.969 15.438 7.086 1 98.69 121 VAL B N 1
ATOM 2235 C CA . VAL B 1 121 ? -8.617 15.906 7.383 1 98.69 121 VAL B CA 1
ATOM 2236 C C . VAL B 1 121 ? -8.633 16.766 8.648 1 98.69 121 VAL B C 1
ATOM 2238 O O . VAL B 1 121 ? -9.523 17.594 8.828 1 98.69 121 VAL B O 1
ATOM 2241 N N . VAL B 1 122 ? -7.707 16.469 9.508 1 98.94 122 VAL B N 1
ATOM 2242 C CA . VAL B 1 122 ? -7.434 17.312 10.664 1 98.94 122 VAL B CA 1
ATOM 2243 C C . VAL B 1 122 ? -6.082 18.016 10.484 1 98.94 122 VAL B C 1
ATOM 2245 O O . VAL B 1 122 ? -5.07 17.359 10.242 1 98.94 122 VAL B O 1
ATOM 2248 N N . ILE B 1 123 ? -6.066 19.328 10.602 1 98.88 123 ILE B N 1
ATOM 2249 C CA . ILE B 1 123 ? -4.84 20.109 10.461 1 98.88 123 ILE B CA 1
ATOM 2250 C C . ILE B 1 123 ? -4.383 20.609 11.828 1 98.88 123 ILE B C 1
ATOM 2252 O O . ILE B 1 123 ? -5.164 21.203 12.57 1 98.88 123 ILE B O 1
ATOM 2256 N N . ILE B 1 124 ? -3.166 20.328 12.156 1 98.81 124 ILE B N 1
ATOM 2257 C CA . ILE B 1 124 ? -2.578 20.953 13.336 1 98.81 124 ILE B CA 1
ATOM 2258 C C . ILE B 1 124 ? -2.031 22.328 12.953 1 98.81 124 ILE B C 1
ATOM 2260 O O . ILE B 1 124 ? -0.893 22.453 12.492 1 98.81 124 ILE B O 1
ATOM 2264 N N . GLU B 1 125 ? -2.779 23.297 13.273 1 98 125 GLU B N 1
ATOM 2265 C CA . GLU B 1 125 ? -2.625 24.609 12.641 1 98 125 GLU B CA 1
ATOM 2266 C C . GLU B 1 125 ? -1.469 25.391 13.258 1 98 125 GLU B C 1
ATOM 2268 O O . GLU B 1 125 ? -1.092 26.453 12.766 1 98 125 GLU B O 1
ATOM 2273 N N . THR B 1 126 ? -0.825 24.859 14.32 1 97.62 126 THR B N 1
ATOM 2274 C CA . THR B 1 126 ? 0.237 25.578 15.008 1 97.62 126 THR B CA 1
ATOM 2275 C C . THR B 1 126 ? 1.608 25.125 14.523 1 97.62 126 THR B C 1
ATOM 2277 O O . THR B 1 126 ? 2.635 25.531 15.078 1 97.62 126 THR B O 1
ATOM 2280 N N . THR B 1 127 ? 1.663 24.328 13.469 1 98.25 127 THR B N 1
ATOM 2281 C CA . THR B 1 127 ? 2.91 23.656 13.125 1 98.25 127 THR B CA 1
ATOM 2282 C C . THR B 1 127 ? 3.643 24.406 12.023 1 98.25 127 THR B C 1
ATOM 2284 O O . THR B 1 127 ? 4.766 24.047 11.656 1 98.25 127 THR B O 1
ATOM 2287 N N . GLY B 1 128 ? 3.107 25.438 11.492 1 97.88 128 GLY B N 1
ATOM 2288 C CA . GLY B 1 128 ? 3.754 26.219 10.453 1 97.88 128 GLY B CA 1
ATOM 2289 C C . GLY B 1 128 ? 3.449 25.703 9.055 1 97.88 128 GLY B C 1
ATOM 2290 O O . GLY B 1 128 ? 2.625 24.812 8.883 1 97.88 128 GLY B O 1
ATOM 2291 N N . GLY B 1 129 ? 3.986 26.359 8.031 1 97.56 129 GLY B N 1
ATOM 2292 C CA . GLY B 1 129 ? 3.756 25.984 6.641 1 97.56 129 GLY B CA 1
ATOM 2293 C C . GLY B 1 129 ? 2.318 26.188 6.203 1 97.56 129 GLY B C 1
ATOM 2294 O O . GLY B 1 129 ? 1.654 27.125 6.641 1 97.56 129 GLY B O 1
ATOM 2295 N N . TRP B 1 130 ? 1.871 25.359 5.371 1 98.19 130 TRP B N 1
ATOM 2296 C CA . TRP B 1 130 ? 0.514 25.453 4.848 1 98.19 130 TRP B CA 1
ATOM 2297 C C . TRP B 1 130 ? -0.514 25.125 5.926 1 98.19 130 TRP B C 1
ATOM 2299 O O . TRP B 1 130 ? -1.646 25.625 5.883 1 98.19 130 TRP B O 1
ATOM 2309 N N . ALA B 1 131 ? -0.074 24.344 6.895 1 98.31 131 ALA B N 1
ATOM 2310 C CA . ALA B 1 131 ? -1.006 24.031 7.973 1 98.31 131 ALA B CA 1
ATOM 2311 C C . ALA B 1 131 ? -1.507 25.297 8.664 1 98.31 131 ALA B C 1
ATOM 2313 O O . ALA B 1 131 ? -2.703 25.422 8.938 1 98.31 131 ALA B O 1
ATOM 2314 N N . THR B 1 132 ? -0.624 26.141 8.93 1 97.81 132 THR B N 1
ATOM 2315 C CA . THR B 1 132 ? -0.983 27.391 9.602 1 97.81 132 THR B CA 1
ATOM 2316 C C . THR B 1 132 ? -1.754 28.297 8.656 1 97.81 132 THR B C 1
ATOM 2318 O O . THR B 1 132 ? -2.721 28.953 9.062 1 97.81 132 THR B O 1
ATOM 2321 N N . LYS B 1 133 ? -1.446 28.328 7.406 1 97.69 133 LYS B N 1
ATOM 2322 C CA . LYS B 1 133 ? -2.041 29.234 6.43 1 97.69 133 LYS B CA 1
ATOM 2323 C C . LYS B 1 133 ? -3.467 28.812 6.086 1 97.69 133 LYS B C 1
ATOM 2325 O O . LYS B 1 133 ? -4.305 29.656 5.754 1 97.69 133 LYS B O 1
ATOM 2330 N N . MET B 1 134 ? -3.762 27.547 6.219 1 97.69 134 MET B N 1
ATOM 2331 C CA . MET B 1 134 ? -5.031 27.016 5.734 1 97.69 134 MET B CA 1
ATOM 2332 C C . MET B 1 134 ? -6.203 27.594 6.512 1 97.69 134 MET B C 1
ATOM 2334 O O . MET B 1 134 ? -7.246 27.906 5.93 1 97.69 134 MET B O 1
ATOM 2338 N N . LYS B 1 135 ? -6.031 27.703 7.734 1 90.06 135 LYS B N 1
ATOM 2339 C CA . LYS B 1 135 ? -7.133 28.234 8.531 1 90.06 135 LYS B CA 1
ATOM 2340 C C . LYS B 1 135 ? -7.508 29.656 8.078 1 90.06 135 LYS B C 1
ATOM 2342 O O . LYS B 1 135 ? -8.68 30.016 8.094 1 90.06 135 LYS B O 1
ATOM 2347 N N . GLU B 1 136 ? -6.594 30.422 7.66 1 93.19 136 GLU B N 1
ATOM 2348 C CA . GLU B 1 136 ? -6.801 31.797 7.254 1 93.19 136 GLU B CA 1
ATOM 2349 C C . GLU B 1 136 ? -7.516 31.891 5.906 1 93.19 136 GLU B C 1
ATOM 2351 O O . GLU B 1 136 ? -8.25 32.844 5.648 1 93.19 136 GLU B O 1
ATOM 2356 N N . VAL B 1 137 ? -7.324 30.906 5.113 1 95.19 137 VAL B N 1
ATOM 2357 C CA . VAL B 1 137 ? -7.773 31.047 3.732 1 95.19 137 VAL B CA 1
ATOM 2358 C C . VAL B 1 137 ? -8.953 30.125 3.467 1 95.19 137 VAL B C 1
ATOM 2360 O O . VAL B 1 137 ? -9.609 30.219 2.428 1 95.19 137 VAL B O 1
ATOM 2363 N N . ALA B 1 138 ? -9.195 29.219 4.344 1 96.56 138 ALA B N 1
ATOM 2364 C CA . ALA B 1 138 ? -10.266 28.25 4.156 1 96.56 138 ALA B CA 1
ATOM 2365 C C . ALA B 1 138 ? -11.609 28.953 3.969 1 96.56 138 ALA B C 1
ATOM 2367 O O . ALA B 1 138 ? -11.906 29.922 4.656 1 96.56 138 ALA B O 1
ATOM 2368 N N . TYR B 1 139 ? -12.359 28.531 2.975 1 95.19 139 TYR B N 1
ATOM 2369 C CA . TYR B 1 139 ? -13.719 29.031 2.773 1 95.19 139 TYR B CA 1
ATOM 2370 C C . TYR B 1 139 ? -14.586 28.766 3.996 1 95.19 139 TYR B C 1
ATOM 2372 O O . TYR B 1 139 ? -14.695 27.609 4.445 1 95.19 139 TYR B O 1
ATOM 2380 N N . GLU B 1 140 ? -15.195 29.766 4.605 1 94.5 140 GLU B N 1
ATOM 2381 C CA . GLU B 1 140 ? -16.016 29.703 5.809 1 94.5 140 GLU B CA 1
ATOM 2382 C C . GLU B 1 140 ? -15.281 29.016 6.949 1 94.5 140 GLU B C 1
ATOM 2384 O O . GLU B 1 140 ? -15.875 28.281 7.734 1 94.5 140 GLU B O 1
ATOM 2389 N N . GLY B 1 141 ? -13.961 29.062 6.93 1 93.75 141 GLY B N 1
ATOM 2390 C CA . GLY B 1 141 ? -13.117 28.641 8.031 1 93.75 141 GLY B CA 1
ATOM 2391 C C . GLY B 1 141 ? -12.898 27.141 8.078 1 93.75 141 GLY B C 1
ATOM 2392 O O . GLY B 1 141 ? -12.195 26.641 8.961 1 93.75 141 GLY B O 1
ATOM 2393 N N . GLY B 1 142 ? -13.445 26.438 7.012 1 95.69 142 GLY B N 1
ATOM 2394 C CA . GLY B 1 142 ? -13.305 25 7.164 1 95.69 142 GLY B CA 1
ATOM 2395 C C . GLY B 1 142 ? -13.445 24.234 5.855 1 95.69 142 GLY B C 1
ATOM 2396 O O . GLY B 1 142 ? -13.516 23.016 5.848 1 95.69 142 GLY B O 1
ATOM 2397 N N . TYR B 1 143 ? -13.5 24.984 4.805 1 96.06 143 TYR B N 1
ATOM 2398 C CA . TYR B 1 143 ? -13.656 24.344 3.508 1 96.06 143 TYR B CA 1
ATOM 2399 C C . TYR B 1 143 ? -12.641 24.875 2.504 1 96.06 143 TYR B C 1
ATOM 2401 O O . TYR B 1 143 ? -12.07 25.953 2.703 1 96.06 143 TYR B O 1
ATOM 2409 N N . LEU B 1 144 ? -12.383 24.094 1.442 1 96.06 144 LEU B N 1
ATOM 2410 C CA . LEU B 1 144 ? -11.422 24.562 0.443 1 96.06 144 LEU B CA 1
ATOM 2411 C C . LEU B 1 144 ? -12.117 25.391 -0.634 1 96.06 144 LEU B C 1
ATOM 2413 O O . LEU B 1 144 ? -11.477 26.156 -1.346 1 96.06 144 LEU B O 1
ATOM 2417 N N . ASP B 1 145 ? -13.406 25.172 -0.809 1 93.81 145 ASP B N 1
ATOM 2418 C CA . ASP B 1 145 ? -14.18 25.969 -1.757 1 93.81 145 ASP B CA 1
ATOM 2419 C C . ASP B 1 145 ? -15.648 26.031 -1.352 1 93.81 145 ASP B C 1
ATOM 2421 O O . ASP B 1 145 ? -16.031 25.5 -0.307 1 93.81 145 ASP B O 1
ATOM 2425 N N . GLU B 1 146 ? -16.438 26.625 -2.195 1 92.56 146 GLU B N 1
ATOM 2426 C CA . GLU B 1 146 ? -17.828 26.938 -1.85 1 92.56 146 GLU B CA 1
ATOM 2427 C C . GLU B 1 146 ? -18.703 25.688 -1.902 1 92.56 146 GLU B C 1
ATOM 2429 O O . GLU B 1 146 ? -19.828 25.688 -1.398 1 92.56 146 GLU B O 1
ATOM 2434 N N . ARG B 1 147 ? -18.297 24.641 -2.371 1 92.06 147 ARG B N 1
ATOM 2435 C CA . ARG B 1 147 ? -19.078 23.422 -2.453 1 92.06 147 ARG B CA 1
ATOM 2436 C C . ARG B 1 147 ? -19.203 22.75 -1.083 1 92.06 147 ARG B C 1
ATOM 2438 O O . ARG B 1 147 ? -20.109 21.953 -0.857 1 92.06 147 ARG B O 1
ATOM 2445 N N . ARG B 1 148 ? -18.188 23.062 -0.243 1 94.56 148 ARG B N 1
ATOM 2446 C CA . ARG B 1 148 ? -18.234 22.516 1.109 1 94.56 148 ARG B CA 1
ATOM 2447 C C . ARG B 1 148 ? -18.297 20.984 1.083 1 94.56 148 ARG B C 1
ATOM 2449 O O . ARG B 1 148 ? -19.156 20.375 1.722 1 94.56 148 ARG B O 1
ATOM 2456 N N . THR B 1 149 ? -17.453 20.391 0.354 1 93.81 149 THR B N 1
ATOM 2457 C CA . THR B 1 149 ? -17.438 18.953 0.123 1 93.81 149 THR B CA 1
ATOM 2458 C C . THR B 1 149 ? -17.25 18.203 1.437 1 93.81 149 THR B C 1
ATOM 2460 O O . THR B 1 149 ? -18.047 17.328 1.776 1 93.81 149 THR B O 1
ATOM 2463 N N . VAL B 1 150 ? -16.297 18.547 2.205 1 95.06 150 VAL B N 1
ATOM 2464 C CA . VAL B 1 150 ? -15.984 17.953 3.498 1 95.06 150 VAL B CA 1
ATOM 2465 C C . VAL B 1 150 ? -15.258 18.969 4.379 1 95.06 150 VAL B C 1
ATOM 2467 O O . VAL B 1 150 ? -14.328 19.641 3.928 1 95.06 150 VAL B O 1
ATOM 2470 N N . GLU B 1 151 ? -15.664 19.094 5.582 1 95.88 151 GLU B N 1
ATOM 2471 C CA . GLU B 1 151 ? -15.102 20.094 6.484 1 95.88 151 GLU B CA 1
ATOM 2472 C C . GLU B 1 151 ? -13.719 19.672 6.973 1 95.88 151 GLU B C 1
ATOM 2474 O O . GLU B 1 151 ? -13.5 18.516 7.32 1 95.88 151 GLU B O 1
ATOM 2479 N N . ILE B 1 152 ? -12.844 20.625 7 1 97.88 152 ILE B N 1
ATOM 2480 C CA . ILE B 1 152 ? -11.508 20.453 7.566 1 97.88 152 ILE B CA 1
ATOM 2481 C C . ILE B 1 152 ? -11.516 20.828 9.047 1 97.88 152 ILE B C 1
ATOM 2483 O O . ILE B 1 152 ? -12.023 21.891 9.414 1 97.88 152 ILE B O 1
ATOM 2487 N N . ALA B 1 153 ? -11.008 20.016 9.875 1 98 153 ALA B N 1
ATOM 2488 C CA . ALA B 1 153 ? -10.891 20.312 11.297 1 98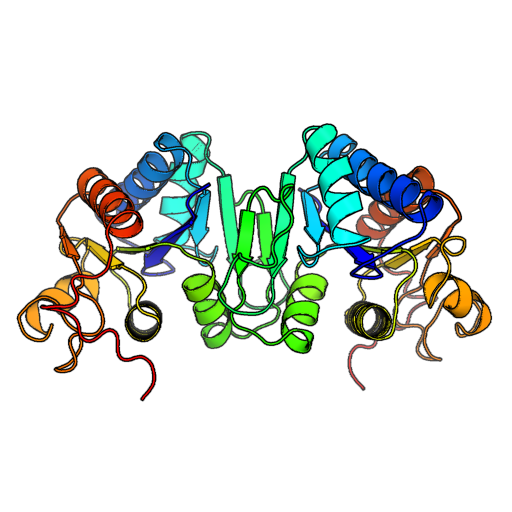 153 ALA B CA 1
ATOM 2489 C C . ALA B 1 153 ? -9.508 20.891 11.625 1 98 153 ALA B C 1
ATOM 2491 O O . ALA B 1 153 ? -8.508 20.469 11.039 1 98 153 ALA B O 1
ATOM 2492 N N . PHE B 1 154 ? -9.516 21.781 12.555 1 98.56 154 PHE B N 1
ATOM 2493 C CA . PHE B 1 154 ? -8.273 22.391 13.016 1 98.56 154 PHE B CA 1
ATOM 2494 C C . PHE B 1 154 ? -8.086 22.172 14.516 1 98.56 154 PHE B C 1
ATOM 2496 O O . PHE B 1 154 ? -9.055 22.156 15.273 1 98.56 154 PHE B O 1
ATOM 2503 N N . CYS B 1 155 ? -6.879 22.031 14.922 1 98.44 155 CYS B N 1
ATOM 2504 C CA . CYS B 1 155 ? -6.543 21.891 16.328 1 98.44 155 CYS B CA 1
ATOM 2505 C C . CYS B 1 155 ? -5.094 22.297 16.594 1 98.44 155 CYS B C 1
ATOM 2507 O O . CYS B 1 155 ? -4.414 22.781 15.688 1 98.44 155 CYS B O 1
ATOM 2509 N N . ASP B 1 156 ? -4.629 22.109 17.906 1 97.88 156 ASP B N 1
ATOM 2510 C CA . ASP B 1 156 ? -3.291 22.594 18.234 1 97.88 156 ASP B CA 1
ATOM 2511 C C . ASP B 1 156 ? -2.494 21.547 19 1 97.88 156 ASP B C 1
ATOM 2513 O O . ASP B 1 156 ? -1.461 21.859 19.594 1 97.88 156 ASP B O 1
ATOM 2517 N N . SER B 1 157 ? -3.021 20.312 19.016 1 97.69 157 SER B N 1
ATOM 2518 C CA . SER B 1 157 ? -2.256 19.281 19.703 1 97.69 157 SER B CA 1
ATOM 2519 C C . SER B 1 157 ? -2.4 17.922 19 1 97.69 157 SER B C 1
ATOM 2521 O O . SER B 1 157 ? -3.391 17.688 18.312 1 97.69 157 SER B O 1
ATOM 2523 N N . ALA B 1 158 ? -1.406 17.094 19.281 1 98.75 158 ALA B N 1
ATOM 2524 C CA . ALA B 1 158 ? -1.355 15.75 18.688 1 98.75 158 ALA B CA 1
ATOM 2525 C C . ALA B 1 158 ? -2.535 14.898 19.156 1 98.75 158 ALA B C 1
ATOM 2527 O O . ALA B 1 158 ? -3.215 14.273 18.344 1 98.75 158 ALA B O 1
ATOM 2528 N N . LYS B 1 159 ? -2.787 14.898 20.438 1 98.69 159 LYS B N 1
ATOM 2529 C CA . LYS B 1 159 ? -3.842 14.078 21.016 1 98.69 159 LYS B CA 1
ATOM 2530 C C . LYS B 1 159 ? -5.211 14.453 20.453 1 98.69 159 LYS B C 1
ATOM 2532 O O . LYS B 1 159 ? -5.988 13.578 20.062 1 98.69 159 LYS B O 1
ATOM 2537 N N . VAL B 1 160 ? -5.461 15.75 20.391 1 98.81 160 VAL B N 1
ATOM 2538 C CA . VAL B 1 160 ? -6.742 16.234 19.875 1 98.81 160 VAL B CA 1
ATOM 2539 C C . VAL B 1 160 ? -6.871 15.883 18.406 1 98.81 160 VAL B C 1
ATOM 2541 O O . VAL B 1 160 ? -7.953 15.516 17.938 1 98.81 160 VAL B O 1
ATOM 2544 N N . ALA B 1 161 ? -5.805 15.984 17.656 1 98.88 161 ALA B N 1
ATOM 2545 C CA . ALA B 1 161 ? -5.828 15.672 16.219 1 98.88 161 ALA B CA 1
ATOM 2546 C C . ALA B 1 161 ? -6.27 14.234 15.984 1 98.88 161 ALA B C 1
ATOM 2548 O O . ALA B 1 161 ? -7.137 13.977 15.148 1 98.88 161 ALA B O 1
ATOM 2549 N N . VAL B 1 162 ? -5.664 13.305 16.734 1 98.94 162 VAL B N 1
ATOM 2550 C CA . VAL B 1 162 ? -5.977 11.891 16.547 1 98.94 162 VAL B CA 1
ATOM 2551 C C . VAL B 1 162 ? -7.402 11.617 17 1 98.94 162 VAL B C 1
ATOM 2553 O O . VAL B 1 162 ? -8.141 10.867 16.359 1 98.94 162 VAL B O 1
ATOM 2556 N N . GLU B 1 163 ? -7.801 12.25 18.109 1 98.75 163 GLU B N 1
ATOM 2557 C CA . GLU B 1 163 ? -9.18 12.109 18.578 1 98.75 163 GLU B CA 1
ATOM 2558 C C . GLU B 1 163 ? -10.172 12.562 17.516 1 98.75 163 GLU B C 1
ATOM 2560 O O . GLU B 1 163 ? -11.156 11.875 17.25 1 98.75 163 GLU B O 1
ATOM 2565 N N . LEU B 1 164 ? -9.93 13.695 16.938 1 98.62 164 LEU B N 1
ATOM 2566 C CA . LEU B 1 164 ? -10.82 14.234 15.906 1 98.62 164 LEU B CA 1
ATOM 2567 C C . LEU B 1 164 ? -10.844 13.336 14.68 1 98.62 164 LEU B C 1
ATOM 2569 O O . LEU B 1 164 ? -11.891 13.141 14.07 1 98.62 164 LEU B O 1
ATOM 2573 N N . ALA B 1 165 ? -9.664 12.828 14.289 1 98.69 165 ALA B N 1
ATOM 2574 C CA . ALA B 1 165 ? -9.609 11.922 13.148 1 98.69 165 ALA B CA 1
ATOM 2575 C C . ALA B 1 165 ? -10.516 10.711 13.359 1 98.69 165 ALA B C 1
ATOM 2577 O O . ALA B 1 165 ? -11.312 10.359 12.492 1 98.69 165 ALA B O 1
ATOM 2578 N N . PHE B 1 166 ? -10.422 10.109 14.531 1 98.56 166 PHE B N 1
ATOM 2579 C CA . PHE B 1 166 ? -11.227 8.938 14.844 1 98.56 166 PHE B CA 1
ATOM 2580 C C . PHE B 1 166 ? -12.711 9.289 14.859 1 98.56 166 PHE B C 1
ATOM 2582 O O . PHE B 1 166 ? -13.539 8.531 14.352 1 98.56 166 PHE B O 1
ATOM 2589 N N . LYS B 1 167 ? -13.016 10.438 15.461 1 97.94 167 LYS B N 1
ATOM 2590 C CA . LYS B 1 167 ? -14.398 10.891 15.523 1 97.94 167 LYS B CA 1
ATOM 2591 C C . LYS B 1 167 ? -14.984 11.07 14.125 1 97.94 167 LYS B C 1
ATOM 2593 O O . LYS B 1 167 ? -16.109 10.648 13.859 1 97.94 167 LYS B O 1
ATOM 2598 N N . ARG B 1 168 ? -14.203 11.594 13.281 1 96.94 168 ARG B N 1
ATOM 2599 C CA . ARG B 1 168 ? -14.688 11.93 11.945 1 96.94 168 ARG B CA 1
ATOM 2600 C C . ARG B 1 168 ? -14.828 10.688 11.078 1 96.94 168 ARG B C 1
ATOM 2602 O O . ARG B 1 168 ? -15.656 10.648 10.164 1 96.94 168 ARG B O 1
ATOM 2609 N N . ILE B 1 169 ? -14.008 9.68 11.336 1 96.94 169 ILE B N 1
ATOM 2610 C CA . ILE B 1 169 ? -14.148 8.414 10.633 1 96.94 169 ILE B CA 1
ATOM 2611 C C . ILE B 1 169 ? -15.5 7.789 10.961 1 96.94 169 ILE B C 1
ATOM 2613 O O . ILE B 1 169 ? -16.156 7.215 10.086 1 96.94 169 ILE B O 1
ATOM 2617 N N . GLU B 1 170 ? -15.906 7.945 12.156 1 95.31 170 GLU B N 1
ATOM 2618 C CA . GLU B 1 170 ? -17.094 7.246 12.648 1 95.31 170 GLU B CA 1
ATOM 2619 C C . GLU B 1 170 ? -18.359 8.039 12.359 1 95.31 170 GLU B C 1
ATOM 2621 O O . GLU B 1 170 ? -19.469 7.484 12.375 1 95.31 170 GLU B O 1
ATOM 2626 N N . GLU B 1 171 ? -18.188 9.305 12.102 1 91.69 171 GLU B N 1
ATOM 2627 C CA . GLU B 1 171 ? -19.359 10.164 11.906 1 91.69 171 GLU B CA 1
ATOM 2628 C C . GLU B 1 171 ? -19.641 10.375 10.422 1 91.69 171 GLU B C 1
ATOM 2630 O O . GLU B 1 171 ? -18.719 10.617 9.641 1 91.69 171 GLU B O 1
ATOM 2635 N N . PRO B 1 172 ? -20.891 10.234 10.078 1 84.38 172 PRO B N 1
ATOM 2636 C CA . PRO B 1 172 ? -21.234 10.547 8.688 1 84.38 172 PRO B CA 1
ATOM 2637 C C . PRO B 1 172 ? -21.078 12.031 8.359 1 84.38 172 PRO B C 1
ATOM 2639 O O . PRO B 1 172 ? -21.078 12.867 9.266 1 84.38 172 PRO B O 1
ATOM 2642 N N . LEU B 1 173 ? -20.844 12.164 7.148 1 87.12 173 LEU B N 1
ATOM 2643 C CA . LEU B 1 173 ? -20.781 13.547 6.699 1 87.12 173 LEU B CA 1
ATOM 2644 C C . LEU B 1 173 ? -22.109 14.258 6.973 1 87.12 173 LEU B C 1
ATOM 2646 O O . LEU B 1 173 ? -23.172 13.688 6.758 1 87.12 173 LEU B O 1
ATOM 2650 N N . ASN B 1 174 ? -21.953 15.414 7.574 1 87 174 ASN B N 1
ATOM 2651 C CA . ASN B 1 174 ? -23.141 16.234 7.762 1 87 174 ASN B CA 1
ATOM 2652 C C . ASN B 1 174 ? -23.672 16.75 6.434 1 87 174 ASN B C 1
ATOM 2654 O O . ASN B 1 174 ? -23.172 17.734 5.895 1 87 174 ASN B O 1
ATOM 2658 N N . GLU B 1 175 ? -24.719 16.188 5.996 1 85.25 175 GLU B N 1
ATOM 2659 C CA . GLU B 1 175 ? -25.234 16.484 4.664 1 85.25 175 GLU B CA 1
ATOM 2660 C C . GLU B 1 175 ? -25.828 17.891 4.605 1 85.25 175 GLU B C 1
ATOM 2662 O O . GLU B 1 175 ? -25.984 18.469 3.521 1 85.25 175 GLU B O 1
ATOM 2667 N N . GLU B 1 176 ? -26.172 18.453 5.711 1 86.31 176 GLU B N 1
ATOM 2668 C CA . GLU B 1 176 ? -26.688 19.812 5.746 1 86.31 176 GLU B CA 1
ATOM 2669 C C . GLU B 1 176 ? -25.562 20.828 5.523 1 86.31 176 GLU B C 1
ATOM 2671 O O . GLU B 1 176 ? -25.797 21.906 4.973 1 86.31 176 GLU B O 1
ATOM 2676 N N . ARG B 1 177 ? -24.406 20.438 5.867 1 87.31 177 ARG B N 1
ATOM 2677 C CA . ARG B 1 177 ? -23.297 21.375 5.797 1 87.31 177 ARG B CA 1
ATOM 2678 C C . ARG B 1 177 ? -22.391 21.062 4.609 1 87.31 177 ARG B C 1
ATOM 2680 O O . ARG B 1 177 ? -21.672 21.953 4.125 1 87.31 177 ARG B O 1
ATOM 2687 N N . ASN B 1 178 ? -22.516 19.812 4.23 1 84.69 178 ASN B N 1
ATOM 2688 C CA . ASN B 1 178 ? -21.594 19.344 3.191 1 84.69 178 ASN B CA 1
ATOM 2689 C C . ASN B 1 178 ? -22.344 18.781 1.993 1 84.69 178 ASN B C 1
ATOM 2691 O O . ASN B 1 178 ? -23.281 18 2.16 1 84.69 178 ASN B O 1
ATOM 2695 N N . THR B 1 179 ? -21.859 19.234 0.86 1 80.75 179 THR B N 1
ATOM 2696 C CA . THR B 1 179 ? -22.516 18.734 -0.342 1 80.75 179 THR B CA 1
ATOM 2697 C C . THR B 1 179 ? -22.062 17.312 -0.651 1 80.75 179 THR B C 1
ATOM 2699 O O . THR B 1 179 ? -22.797 16.547 -1.281 1 80.75 179 THR B O 1
ATOM 2702 N N . GLY B 1 180 ? -20.922 16.984 -0.321 1 76.88 180 GLY B N 1
ATOM 2703 C CA . GLY B 1 180 ? -20.359 15.68 -0.645 1 76.88 180 GLY B CA 1
ATOM 2704 C C . GLY B 1 180 ? -20.047 15.508 -2.121 1 76.88 180 GLY B C 1
ATOM 2705 O O . GLY B 1 180 ? -19.734 14.406 -2.572 1 76.88 180 GLY B O 1
ATOM 2706 N N . ARG B 1 181 ? -20.234 16.625 -2.959 1 72.31 181 ARG B N 1
ATOM 2707 C CA . ARG B 1 181 ? -20 16.516 -4.395 1 72.31 181 ARG B CA 1
ATOM 2708 C C . ARG B 1 181 ? -18.531 16.312 -4.699 1 72.31 181 ARG B C 1
ATOM 2710 O O . ARG B 1 181 ? -17.672 17.062 -4.223 1 72.31 181 ARG B O 1
ATOM 2717 N N . ILE B 1 182 ? -18.344 15.078 -5.383 1 70.62 182 ILE B N 1
ATOM 2718 C CA . ILE B 1 182 ? -16.969 14.766 -5.742 1 70.62 182 ILE B CA 1
ATOM 2719 C C . ILE B 1 182 ? -16.719 15.109 -7.211 1 70.62 182 ILE B C 1
ATOM 2721 O O . ILE B 1 182 ? -17.656 15.086 -8.016 1 70.62 182 ILE B O 1
ATOM 2725 N N . GLY B 1 183 ? -15.453 15.445 -7.66 1 62.69 183 GLY B N 1
ATOM 2726 C CA . GLY B 1 183 ? -15.078 15.695 -9.039 1 62.69 183 GLY B CA 1
ATOM 2727 C C . GLY B 1 183 ? -15.156 17.172 -9.422 1 62.69 183 GLY B C 1
ATOM 2728 O O . GLY B 1 183 ? -15.727 17.969 -8.68 1 62.69 183 GLY B O 1
ATOM 2729 N N . ASP B 1 184 ? -14.094 17.641 -10.305 1 56.34 184 ASP B N 1
ATOM 2730 C CA . ASP B 1 184 ? -14.125 19.016 -10.789 1 56.34 184 ASP B CA 1
ATOM 2731 C C . ASP B 1 184 ? -15.312 19.234 -11.727 1 56.34 184 ASP B C 1
ATOM 2733 O O . ASP B 1 184 ? -15.82 18.281 -12.328 1 56.34 184 ASP B O 1
#

Solvent-accessible surface area (backbone atoms only — not comparable to full-atom values): 17534 Å² total; per-residue (Å²): 110,55,33,37,26,44,44,32,31,60,52,87,67,57,70,70,47,41,52,41,28,18,44,34,20,23,52,38,16,70,68,62,22,35,40,34,27,54,23,28,47,28,36,27,32,28,17,28,41,21,11,41,76,52,70,29,53,26,37,14,45,24,46,30,68,54,69,81,62,48,41,93,40,52,62,42,68,36,15,40,56,29,56,62,74,59,27,43,48,28,48,48,39,32,31,54,20,33,37,37,42,20,18,49,70,70,34,50,51,44,51,53,50,23,38,51,67,60,36,43,39,27,27,30,37,77,49,36,58,48,23,35,50,43,59,76,64,25,39,95,60,25,16,90,44,93,61,25,34,42,65,45,44,76,42,82,44,38,67,59,38,51,51,49,36,55,50,50,62,74,42,74,80,55,65,92,73,19,63,61,68,64,76,136,108,56,32,39,26,44,44,32,31,60,53,88,66,55,71,69,47,40,51,41,27,17,45,35,20,23,52,39,15,70,68,62,22,36,40,34,25,54,23,29,47,28,36,28,31,27,18,28,41,22,12,41,77,52,69,28,52,26,38,14,44,22,45,30,69,54,68,82,62,48,39,91,40,50,62,43,68,36,16,41,55,30,56,62,73,60,26,43,48,27,48,48,38,34,31,56,22,34,38,36,42,20,17,50,70,70,34,50,51,45,51,53,51,24,39,50,66,60,36,46,38,26,28,31,36,78,49,37,57,48,24,36,50,42,56,77,66,24,40,94,60,26,14,91,46,92,64,25,31,42,66,45,42,77,42,79,46,36,67,57,37,52,52,50,36,56,52,51,60,74,42,76,80,55,65,90,73,21,62,60,67,61,74,136

pLDDT: mean 96.17, std 5.82, range [56.34, 99.0]